Protein AF-A0AAD7AIX3-F1 (afdb_monomer)

Mean predicted aligned error: 16.92 Å

Sequence (295 aa):
MSLPPTHLAGVAYRDSVQITRDGLPWLSDLYYALSHLPVPVLLSMDSLTPDGIADLKRRLNASCSTWIGELKPVAMKLRLYLRVPVPAHRKALTRILLSSHSLAIELFRYQEQLTPPIPRHARLCCLCLLDVESEGHALLACSVPTLVEMRKCFLMDIYSTLPTIPRRWPSMDDFIRYLIQTRNLNIIQRLAKIYIQRIALIPVNHPSYSILDTRPPWGFECISIPPYGPRLFLNGTAPVYILLLLHYFIWSLDHTVATELRQLIAGGLDSTVTVEGKGVVCPVSEDEIGANLSE

Solvent-accessible surface area (backbone atoms only — not comparable to full-atom values): 18468 Å² total; per-residue (Å²): 112,97,60,58,84,85,37,66,70,52,43,55,48,53,51,50,53,50,42,35,77,74,74,40,62,69,63,49,47,49,42,50,51,31,50,67,38,94,47,61,35,85,74,57,85,88,40,69,32,78,66,38,46,53,50,48,51,52,49,48,50,52,26,49,51,54,47,58,69,67,45,71,83,69,73,80,69,80,56,64,58,77,68,41,85,51,66,68,36,31,53,48,46,48,21,60,77,65,64,66,43,90,41,35,51,48,58,35,55,51,66,51,101,89,41,79,48,53,56,71,86,71,21,39,22,93,84,68,65,79,48,47,16,39,72,21,30,69,64,73,58,49,78,46,68,73,51,44,55,55,36,50,57,52,49,53,54,45,48,72,75,42,72,85,58,75,92,74,66,99,39,53,52,57,48,51,56,48,47,62,68,46,94,45,62,69,58,38,45,50,54,19,48,55,50,54,54,53,58,70,68,55,60,82,77,36,81,93,48,48,87,71,60,85,56,66,99,77,69,91,77,90,82,91,80,88,90,83,87,90,84,88,89,87,79,97,54,65,73,63,54,49,51,52,51,50,50,50,52,57,68,70,42,59,79,64,58,62,49,52,55,50,50,54,61,58,64,72,68,78,73,88,83,90,76,87,79,82,90,82,83,85,85,90,78,90,80,88,85,80,90,89,89,89,132

pLDDT: mean 70.81, std 23.91, range [24.56, 96.25]

Radius of gyration: 25.21 Å; Cα contacts (8 Å, |Δi|>4): 209; chains: 1; bounding box: 76×41×55 Å

Structure (mmCIF, N/CA/C/O backbone):
data_AF-A0AAD7AIX3-F1
#
_entry.id   AF-A0AAD7AIX3-F1
#
loop_
_atom_site.group_PDB
_atom_site.id
_atom_site.type_symbol
_atom_site.label_atom_id
_atom_site.label_alt_id
_atom_site.label_comp_id
_atom_site.label_asym_id
_atom_site.label_entity_id
_atom_site.label_seq_id
_atom_site.pdbx_PDB_ins_code
_atom_site.Cartn_x
_atom_site.Cartn_y
_atom_site.Cartn_z
_atom_site.occupancy
_atom_site.B_iso_or_equiv
_atom_site.auth_seq_id
_atom_site.auth_comp_id
_atom_site.auth_asym_id
_atom_site.auth_atom_id
_atom_site.pdbx_PDB_model_num
ATOM 1 N N . MET A 1 1 ? 21.321 0.763 -32.386 1.00 53.75 1 MET A N 1
ATOM 2 C CA . MET A 1 1 ? 20.670 2.086 -32.250 1.00 53.75 1 MET A CA 1
ATOM 3 C C . MET A 1 1 ? 21.523 3.128 -32.958 1.00 53.75 1 MET A C 1
ATOM 5 O O . MET A 1 1 ? 22.699 3.222 -32.640 1.00 53.75 1 MET A O 1
ATOM 9 N N . SER A 1 2 ? 20.972 3.884 -33.907 1.00 68.94 2 SER A N 1
ATOM 10 C CA . SER A 1 2 ? 21.674 4.950 -34.644 1.00 68.94 2 SER A CA 1
ATOM 11 C C . SER A 1 2 ? 21.616 6.295 -33.904 1.00 68.94 2 SER A C 1
ATOM 13 O O . SER A 1 2 ? 21.279 7.319 -34.491 1.00 68.94 2 SER A O 1
ATOM 15 N N . LEU A 1 3 ? 21.861 6.292 -32.591 1.00 76.69 3 LEU A N 1
ATOM 16 C CA . LEU A 1 3 ? 21.936 7.535 -31.821 1.00 76.69 3 LEU A CA 1
ATOM 17 C C . LEU A 1 3 ? 23.364 8.095 -31.888 1.00 76.69 3 LEU A C 1
ATOM 19 O O . LEU A 1 3 ? 24.315 7.306 -31.867 1.00 76.69 3 LEU A O 1
ATOM 23 N N . PRO A 1 4 ? 23.537 9.430 -31.925 1.00 81.56 4 PRO A N 1
ATOM 24 C CA . PRO A 1 4 ? 24.854 10.048 -31.851 1.00 81.56 4 PRO A CA 1
ATOM 25 C C . PRO A 1 4 ? 25.635 9.550 -30.625 1.00 81.56 4 PRO A C 1
ATOM 27 O O . PRO A 1 4 ? 25.040 9.333 -29.564 1.00 81.56 4 PRO A O 1
ATOM 30 N N . PRO A 1 5 ? 26.965 9.392 -30.720 1.00 75.44 5 PRO A N 1
ATOM 31 C CA . PRO A 1 5 ? 27.777 8.853 -29.631 1.00 75.44 5 PRO A CA 1
ATOM 32 C C . PRO A 1 5 ? 27.705 9.689 -28.345 1.00 75.44 5 PRO A C 1
ATOM 34 O O . PRO A 1 5 ? 27.873 9.130 -27.267 1.00 75.44 5 PRO A O 1
ATOM 37 N N . THR A 1 6 ? 27.382 10.979 -28.437 1.00 83.00 6 THR A N 1
ATOM 38 C CA . THR A 1 6 ? 27.218 11.904 -27.304 1.00 83.00 6 THR A CA 1
ATOM 39 C C . THR A 1 6 ? 25.810 11.919 -26.701 1.00 83.00 6 THR A C 1
ATOM 41 O O . THR A 1 6 ? 25.580 12.585 -25.695 1.00 83.00 6 THR A O 1
ATOM 44 N N . HIS 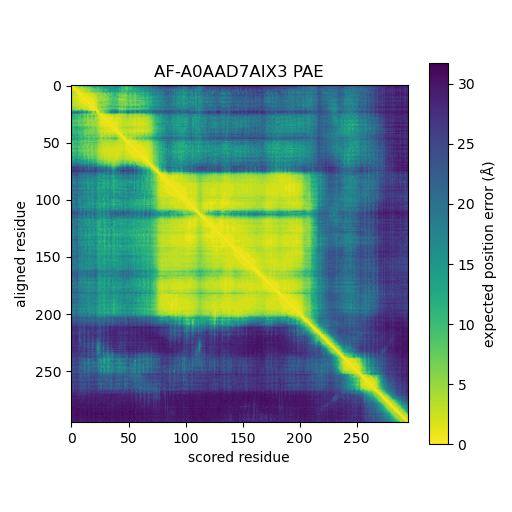A 1 7 ? 24.848 11.205 -27.290 1.00 82.56 7 HIS A N 1
ATOM 45 C CA . HIS A 1 7 ? 23.472 11.200 -26.805 1.00 82.56 7 HIS A CA 1
ATOM 46 C C . HIS A 1 7 ? 23.376 10.437 -25.475 1.00 82.56 7 HIS A C 1
ATOM 48 O O . HIS A 1 7 ? 23.722 9.255 -25.420 1.00 82.56 7 HIS A O 1
ATOM 54 N N . LEU A 1 8 ? 22.851 11.078 -24.421 1.00 73.00 8 LEU A N 1
ATOM 55 C CA . LEU A 1 8 ? 22.808 10.534 -23.051 1.00 73.00 8 LEU A CA 1
ATOM 56 C C . LEU A 1 8 ? 22.213 9.121 -22.980 1.00 73.00 8 LEU A C 1
ATOM 58 O O . LEU A 1 8 ? 22.781 8.250 -22.331 1.00 73.00 8 LEU A O 1
ATOM 62 N N . ALA A 1 9 ? 21.125 8.857 -23.711 1.00 71.94 9 ALA A N 1
ATOM 63 C CA . ALA A 1 9 ? 20.528 7.518 -23.769 1.00 71.94 9 ALA A CA 1
ATOM 64 C C . ALA A 1 9 ? 21.469 6.457 -24.379 1.00 71.94 9 ALA A C 1
ATOM 66 O O . ALA A 1 9 ? 21.498 5.316 -23.925 1.00 71.94 9 ALA A O 1
ATOM 67 N N . GLY A 1 10 ? 22.264 6.827 -25.389 1.00 74.94 10 GLY A N 1
ATOM 68 C CA . GLY A 1 10 ? 23.242 5.932 -26.006 1.00 74.94 10 GLY A CA 1
ATOM 69 C C . GLY A 1 10 ? 24.447 5.665 -25.102 1.00 74.94 10 GLY A C 1
ATOM 70 O O . GLY A 1 10 ? 24.956 4.546 -25.087 1.00 74.94 10 GLY A O 1
ATOM 71 N N . VAL A 1 11 ? 24.875 6.666 -24.325 1.00 78.12 11 VAL A N 1
ATOM 72 C CA . VAL A 1 11 ? 25.917 6.520 -23.294 1.00 78.12 11 VAL A CA 1
ATOM 73 C C . VAL A 1 11 ? 25.422 5.614 -22.166 1.00 78.12 11 VAL A C 1
ATOM 75 O O . VAL A 1 11 ? 26.031 4.579 -21.926 1.00 78.12 11 VAL A O 1
ATOM 78 N N . ALA A 1 12 ? 24.260 5.916 -21.575 1.00 77.06 12 ALA A N 1
ATOM 79 C CA . ALA A 1 12 ? 23.665 5.125 -20.496 1.00 77.06 12 ALA A CA 1
ATOM 80 C C . ALA A 1 12 ? 23.425 3.655 -20.889 1.00 77.06 12 ALA A C 1
ATOM 82 O O . ALA A 1 12 ? 23.601 2.746 -20.075 1.00 77.06 12 ALA A O 1
ATOM 83 N N . TYR A 1 13 ? 23.050 3.407 -22.148 1.00 77.12 13 TYR A N 1
ATOM 84 C CA . TYR A 1 13 ? 22.923 2.056 -22.687 1.00 77.12 13 TYR A CA 1
ATOM 85 C C . TYR A 1 13 ? 24.270 1.323 -22.739 1.00 77.12 13 TYR A C 1
ATOM 87 O O . TYR A 1 13 ? 24.372 0.207 -22.237 1.00 77.12 13 TYR A O 1
ATOM 95 N N . ARG A 1 14 ? 25.309 1.936 -23.322 1.00 78.19 14 ARG A N 1
ATOM 96 C CA . ARG A 1 14 ? 26.643 1.318 -23.408 1.00 78.19 14 ARG A CA 1
ATOM 97 C C . ARG A 1 14 ? 27.240 1.068 -22.027 1.00 78.19 14 ARG A C 1
ATOM 99 O O . ARG A 1 14 ? 27.777 -0.014 -21.811 1.00 78.19 14 ARG A O 1
ATOM 106 N N . ASP A 1 15 ? 27.063 2.006 -21.101 1.00 81.06 15 ASP A N 1
ATOM 107 C CA . ASP A 1 15 ? 27.463 1.840 -19.705 1.00 81.06 15 ASP A CA 1
ATOM 108 C C . ASP A 1 15 ? 26.718 0.665 -19.069 1.00 81.06 15 ASP A C 1
ATOM 110 O O . ASP A 1 15 ? 27.343 -0.192 -18.458 1.00 81.06 15 ASP A O 1
ATOM 114 N N . SER A 1 16 ? 25.405 0.540 -19.289 1.00 71.44 16 SER A N 1
ATOM 115 C CA . SER A 1 16 ? 24.631 -0.609 -18.799 1.00 71.44 16 SER A CA 1
ATOM 116 C C . SER A 1 16 ? 25.130 -1.938 -19.376 1.00 71.44 16 SER A C 1
ATOM 118 O O . SER A 1 16 ? 25.257 -2.911 -18.636 1.00 71.44 16 SER A O 1
ATOM 120 N N . VAL A 1 17 ? 25.454 -1.995 -20.673 1.00 74.31 17 VAL A N 1
ATOM 121 C CA . VAL A 1 17 ? 26.022 -3.194 -21.316 1.00 74.31 17 VAL A CA 1
ATOM 122 C C . VAL A 1 17 ? 27.382 -3.549 -20.719 1.00 74.31 17 VAL A C 1
ATOM 124 O O . VAL A 1 17 ? 27.632 -4.720 -20.432 1.00 74.31 17 VAL A O 1
ATOM 127 N N . GLN A 1 18 ? 28.246 -2.556 -20.514 1.00 77.81 18 GLN A N 1
ATOM 128 C CA . GLN A 1 18 ? 29.567 -2.749 -19.923 1.00 77.81 18 GLN A CA 1
ATOM 129 C C . GLN A 1 18 ? 29.454 -3.235 -18.471 1.00 77.81 18 GLN A C 1
ATOM 131 O O . GLN A 1 18 ? 29.999 -4.281 -18.139 1.00 77.81 18 GLN A O 1
ATOM 136 N N . ILE A 1 19 ? 28.624 -2.577 -17.656 1.00 76.19 19 ILE A N 1
ATOM 137 C CA . ILE A 1 19 ? 28.314 -2.971 -16.272 1.00 76.19 19 ILE A CA 1
ATOM 138 C C . ILE A 1 19 ? 27.759 -4.405 -16.203 1.00 76.19 19 ILE A C 1
ATOM 140 O O . ILE A 1 19 ? 28.071 -5.146 -15.274 1.00 76.19 19 ILE A O 1
ATOM 144 N N . THR A 1 20 ? 26.976 -4.828 -17.201 1.00 68.00 20 THR A N 1
ATOM 145 C CA . THR A 1 20 ? 26.455 -6.205 -17.289 1.00 68.00 20 THR A CA 1
ATOM 146 C C . THR A 1 20 ? 27.562 -7.219 -17.543 1.00 68.00 20 THR A C 1
ATOM 148 O O . THR A 1 20 ? 27.583 -8.273 -16.909 1.00 68.00 20 THR A O 1
ATOM 151 N N . ARG A 1 21 ? 28.502 -6.907 -18.445 1.00 74.00 21 ARG A N 1
ATOM 152 C CA . ARG A 1 21 ? 29.686 -7.748 -18.700 1.00 74.00 21 ARG A CA 1
ATOM 153 C C . ARG A 1 21 ? 30.579 -7.850 -17.465 1.00 74.00 21 ARG A C 1
ATOM 155 O O . ARG A 1 21 ? 31.157 -8.906 -17.229 1.00 74.00 21 ARG A O 1
ATOM 162 N N . ASP A 1 22 ? 30.602 -6.793 -16.660 1.00 76.75 22 ASP A N 1
ATOM 163 C CA . ASP A 1 22 ? 31.346 -6.709 -15.403 1.00 76.75 22 ASP A CA 1
ATOM 164 C C . ASP A 1 22 ? 30.573 -7.310 -14.198 1.00 76.75 22 ASP A C 1
ATOM 166 O O . ASP A 1 22 ? 31.082 -7.320 -13.076 1.00 76.75 22 ASP A O 1
ATOM 170 N N . GLY A 1 23 ? 29.369 -7.868 -14.416 1.00 63.84 23 GLY A N 1
ATOM 171 C CA . GLY A 1 23 ? 28.631 -8.682 -13.437 1.00 63.84 23 GLY A CA 1
ATOM 172 C C . GLY A 1 23 ? 27.564 -7.966 -12.591 1.00 63.84 23 GLY A C 1
ATOM 173 O O . GLY A 1 23 ? 27.308 -8.395 -11.464 1.00 63.84 23 GLY A O 1
ATOM 174 N N . LEU A 1 24 ? 26.940 -6.888 -13.086 1.00 64.06 24 LEU A N 1
ATOM 175 C CA . LEU A 1 24 ? 25.965 -6.052 -12.353 1.00 64.06 24 LEU A CA 1
ATOM 176 C C . LEU A 1 24 ? 24.736 -5.630 -13.213 1.00 64.06 24 LEU A C 1
ATOM 178 O O . LEU A 1 24 ? 24.786 -5.685 -14.437 1.00 64.06 24 LEU A O 1
ATOM 182 N N . PRO A 1 25 ? 23.632 -5.111 -12.626 1.00 67.62 25 PRO A N 1
ATOM 183 C CA . PRO A 1 25 ? 22.591 -5.891 -11.960 1.00 67.62 25 PRO A CA 1
ATOM 184 C C . PRO A 1 25 ? 21.281 -5.964 -12.780 1.00 67.62 25 PRO A C 1
ATOM 186 O O . PRO A 1 25 ? 20.732 -7.044 -12.942 1.00 67.62 25 PRO A O 1
ATOM 189 N N . TRP A 1 26 ? 20.782 -4.868 -13.374 1.00 72.19 26 TRP A N 1
ATOM 190 C CA . TRP A 1 26 ? 19.409 -4.847 -13.915 1.00 72.19 26 TRP A CA 1
ATOM 191 C C . TRP A 1 26 ? 19.232 -5.661 -15.203 1.00 72.19 26 TRP A C 1
ATOM 193 O O . TRP A 1 26 ? 18.192 -6.278 -15.421 1.00 72.19 26 TRP A O 1
ATOM 203 N N . LEU A 1 27 ? 20.240 -5.666 -16.074 1.00 73.56 27 LEU A N 1
ATOM 204 C CA . LEU A 1 27 ? 20.174 -6.379 -17.346 1.00 73.56 27 LEU A CA 1
ATOM 205 C C . LEU A 1 27 ? 20.520 -7.860 -17.165 1.00 73.56 27 LEU A C 1
ATOM 207 O O . LEU A 1 27 ? 19.943 -8.705 -17.846 1.00 73.56 27 LEU A O 1
ATOM 211 N N . SER A 1 28 ? 21.364 -8.185 -16.178 1.00 74.12 28 SER A N 1
ATOM 212 C CA . SER A 1 28 ? 21.508 -9.552 -15.676 1.00 74.12 28 SER A CA 1
ATOM 213 C C . SER A 1 28 ? 20.228 -10.052 -15.005 1.00 74.12 28 SER A C 1
ATOM 215 O O . SER A 1 28 ? 19.849 -11.194 -15.244 1.00 74.12 28 SER A O 1
ATOM 217 N N . ASP A 1 29 ? 19.516 -9.209 -14.249 1.00 75.31 29 ASP A N 1
ATOM 218 C CA . ASP A 1 29 ? 18.222 -9.553 -13.649 1.00 75.31 29 ASP A CA 1
ATOM 219 C C . ASP A 1 29 ? 17.168 -9.786 -14.734 1.00 75.31 29 ASP A C 1
ATOM 221 O O . ASP A 1 29 ? 16.400 -10.742 -14.656 1.00 75.31 29 ASP A O 1
ATOM 225 N N . LEU A 1 30 ? 17.158 -8.958 -15.784 1.00 80.31 30 LEU A N 1
ATOM 226 C CA . LEU A 1 30 ? 16.275 -9.137 -16.934 1.00 80.31 30 LEU A CA 1
ATOM 227 C C . LEU A 1 30 ? 16.603 -10.430 -17.689 1.00 80.31 30 LEU A C 1
ATOM 229 O O . LEU A 1 30 ? 15.701 -11.207 -17.990 1.00 80.31 30 LEU A O 1
ATOM 233 N N . TYR A 1 31 ? 17.881 -10.696 -17.962 1.00 83.94 31 TYR A N 1
ATOM 234 C CA . TYR A 1 31 ? 18.329 -11.943 -18.583 1.00 83.94 31 TYR A CA 1
ATOM 235 C C . TYR A 1 31 ? 17.949 -13.165 -17.734 1.00 83.94 31 TYR A C 1
ATOM 237 O O . TYR A 1 31 ? 17.427 -14.158 -18.248 1.00 83.94 31 TYR A O 1
ATOM 245 N N . TYR A 1 32 ? 18.161 -13.088 -16.420 1.00 83.19 32 TYR A N 1
ATOM 246 C CA . TYR A 1 32 ? 17.785 -14.131 -15.474 1.00 83.19 32 TYR A CA 1
ATOM 247 C C . TYR A 1 32 ? 16.269 -14.351 -15.484 1.00 83.19 32 TYR A C 1
ATOM 249 O O . TYR A 1 32 ? 15.814 -15.475 -15.672 1.00 83.19 32 TYR A O 1
ATOM 257 N N . ALA A 1 33 ? 15.475 -13.286 -15.371 1.00 84.56 33 ALA A N 1
ATOM 258 C CA . ALA A 1 33 ? 14.019 -13.366 -15.388 1.00 84.56 33 ALA A CA 1
ATOM 259 C C . ALA A 1 33 ? 13.493 -14.000 -16.683 1.00 84.56 33 ALA A C 1
ATOM 261 O O . ALA A 1 33 ? 12.646 -14.887 -16.627 1.00 84.56 33 ALA A O 1
ATOM 262 N N . LEU A 1 34 ? 14.020 -13.579 -17.838 1.00 88.44 34 LEU A N 1
ATOM 263 C CA . LEU A 1 34 ? 13.607 -14.081 -19.149 1.00 88.44 34 LEU A CA 1
ATOM 264 C C . LEU A 1 34 ? 14.030 -15.540 -19.388 1.00 88.44 34 LEU A C 1
ATOM 266 O O . LEU A 1 34 ? 13.268 -16.306 -19.978 1.00 88.44 34 LEU A O 1
ATOM 270 N N . SER A 1 35 ? 15.207 -15.950 -18.907 1.00 88.94 35 SER A N 1
ATOM 271 C CA . SER A 1 35 ? 15.680 -17.341 -19.019 1.00 88.94 35 SER A CA 1
ATOM 272 C C . SER A 1 35 ? 14.931 -18.317 -18.107 1.00 88.94 35 SER A C 1
ATOM 274 O O . SER A 1 35 ? 14.903 -19.508 -18.400 1.00 88.94 35 SER A O 1
ATOM 276 N N . HIS A 1 36 ? 14.292 -17.821 -17.045 1.00 84.75 36 HIS A N 1
ATOM 277 C CA . HIS A 1 36 ? 13.507 -18.623 -16.099 1.00 84.75 36 HIS A CA 1
ATOM 278 C C . HIS A 1 36 ? 11.999 -18.607 -16.378 1.00 84.75 36 HIS A C 1
ATOM 280 O O . HIS A 1 36 ? 11.214 -19.116 -15.573 1.00 84.75 36 HIS A O 1
ATOM 286 N N . LEU A 1 37 ? 11.568 -18.031 -17.502 1.00 84.81 37 LEU A N 1
ATOM 287 C CA . LEU A 1 37 ? 10.195 -18.200 -17.963 1.00 84.81 37 LEU A CA 1
ATOM 288 C C . LEU A 1 37 ? 9.932 -19.672 -18.336 1.00 84.81 37 LEU A C 1
ATOM 290 O O . LEU A 1 37 ? 10.860 -20.372 -18.740 1.00 84.81 37 LEU A O 1
ATOM 294 N N . PRO A 1 38 ? 8.672 -20.144 -18.265 1.00 81.19 38 PRO A N 1
ATOM 295 C CA . PRO A 1 38 ? 8.311 -21.516 -18.643 1.00 81.19 38 PRO A CA 1
ATOM 296 C C . PRO A 1 38 ? 8.756 -21.893 -20.056 1.00 81.19 38 PRO A C 1
ATOM 298 O O . PRO A 1 38 ? 9.153 -23.027 -20.302 1.00 81.19 38 PRO A O 1
ATOM 301 N N . VAL A 1 39 ? 8.735 -20.917 -20.969 1.00 88.00 39 VAL A N 1
ATOM 302 C CA . VAL A 1 39 ? 9.422 -20.997 -22.257 1.00 88.00 39 VAL A CA 1
ATOM 303 C C . VAL A 1 39 ? 10.559 -19.969 -22.223 1.00 88.00 39 VAL A C 1
ATOM 305 O O . VAL A 1 39 ? 10.293 -18.775 -22.355 1.00 88.00 39 VAL A O 1
ATOM 308 N N . PRO A 1 40 ? 11.821 -20.390 -22.023 1.00 89.00 40 PRO A N 1
ATOM 309 C CA . PRO A 1 40 ? 12.938 -19.466 -21.862 1.00 89.00 40 PRO A CA 1
ATOM 310 C C . PRO A 1 40 ? 13.087 -18.496 -23.038 1.00 89.00 40 PRO A C 1
ATOM 312 O O . PRO A 1 40 ? 13.168 -18.896 -24.202 1.00 89.00 40 PRO A O 1
ATOM 315 N N . VAL A 1 41 ? 13.178 -17.203 -22.732 1.00 91.94 41 VAL A N 1
ATOM 316 C CA . VAL A 1 41 ? 13.399 -16.142 -23.718 1.00 91.94 41 VAL A CA 1
ATOM 317 C C . VAL A 1 41 ? 14.845 -15.671 -23.612 1.00 91.94 41 VAL A C 1
ATOM 319 O O . VAL A 1 41 ? 15.228 -14.975 -22.680 1.00 91.94 41 VAL A O 1
ATOM 322 N N . LEU A 1 42 ? 15.678 -16.045 -24.583 1.00 88.44 42 LEU A N 1
ATOM 323 C CA . LEU A 1 42 ? 17.080 -15.628 -24.590 1.00 88.44 42 LEU A CA 1
ATOM 324 C C . LEU A 1 42 ? 17.210 -14.170 -25.037 1.00 88.44 42 LEU A C 1
ATOM 326 O O . LEU A 1 42 ? 16.876 -13.822 -26.177 1.00 88.44 42 LEU A O 1
ATOM 330 N N . LEU A 1 43 ? 17.714 -13.328 -24.141 1.00 85.25 43 LEU A N 1
ATOM 331 C CA . LEU A 1 43 ? 18.072 -11.951 -24.444 1.00 85.25 43 LEU A CA 1
ATOM 332 C C . LEU A 1 43 ? 19.501 -11.919 -24.990 1.00 85.25 43 LEU A C 1
ATOM 334 O O . LEU A 1 43 ? 20.445 -12.200 -24.255 1.00 85.25 43 LEU A O 1
ATOM 338 N N . SER A 1 44 ? 19.660 -11.573 -26.269 1.00 83.12 44 SER A N 1
ATOM 339 C CA . SER A 1 44 ? 20.979 -11.253 -26.814 1.00 83.12 44 SER A CA 1
ATOM 340 C C . SER A 1 44 ? 21.242 -9.758 -26.665 1.00 83.12 44 SER A C 1
ATOM 342 O O . SER A 1 44 ? 20.433 -8.911 -27.050 1.00 83.12 44 SER A O 1
ATOM 344 N N . MET A 1 45 ? 22.400 -9.445 -26.099 1.00 74.25 45 MET A N 1
ATOM 345 C CA . MET A 1 45 ? 22.871 -8.078 -25.884 1.00 74.25 45 MET A CA 1
ATOM 346 C C . MET A 1 45 ? 23.114 -7.347 -27.209 1.00 74.25 45 MET A C 1
ATOM 348 O O . MET A 1 45 ? 22.925 -6.135 -27.304 1.00 74.25 45 MET A O 1
ATOM 352 N N . ASP A 1 46 ? 23.460 -8.101 -28.251 1.00 74.75 46 ASP A N 1
ATOM 353 C CA . ASP A 1 46 ? 23.717 -7.571 -29.589 1.00 74.75 46 ASP A CA 1
ATOM 354 C C . ASP A 1 46 ? 22.413 -7.340 -30.376 1.00 74.75 46 ASP A C 1
ATOM 356 O O . ASP A 1 46 ? 22.400 -6.608 -31.365 1.00 74.75 46 ASP A O 1
ATOM 360 N N . SER A 1 47 ? 21.286 -7.903 -29.913 1.00 68.62 47 SER A N 1
ATOM 361 C CA . SER A 1 47 ? 19.970 -7.788 -30.555 1.00 68.62 47 SER A CA 1
ATOM 362 C C . SER A 1 47 ? 19.086 -6.675 -29.984 1.00 68.62 47 SER A C 1
ATOM 364 O O . SER A 1 47 ? 17.889 -6.650 -30.242 1.00 68.62 47 SER A O 1
ATOM 366 N N . LEU A 1 48 ? 19.620 -5.723 -29.217 1.00 73.31 48 LEU A N 1
ATOM 367 C CA . LEU A 1 48 ? 18.852 -4.570 -28.710 1.00 73.31 48 LEU A CA 1
ATOM 368 C C . LEU A 1 48 ? 18.717 -3.454 -29.770 1.00 73.31 48 LEU A C 1
ATOM 370 O O . LEU A 1 48 ? 18.865 -2.257 -29.510 1.00 73.31 48 LEU A O 1
ATOM 374 N N . THR A 1 49 ? 18.447 -3.858 -31.010 1.00 81.94 49 THR A N 1
ATOM 375 C CA . THR A 1 49 ? 17.980 -2.997 -32.101 1.00 81.94 49 THR A CA 1
ATOM 376 C C . THR A 1 49 ? 16.451 -2.891 -32.050 1.00 81.94 49 THR A C 1
ATOM 378 O O . THR A 1 49 ? 15.816 -3.718 -31.398 1.00 81.94 49 THR A O 1
ATOM 381 N N . PRO A 1 50 ? 15.816 -1.909 -32.718 1.00 78.12 50 PRO A N 1
ATOM 382 C CA . PRO A 1 50 ? 14.353 -1.841 -32.786 1.00 78.12 50 PRO A CA 1
ATOM 383 C C . PRO A 1 50 ? 13.710 -3.167 -33.227 1.00 78.12 50 PRO A C 1
ATOM 385 O O . PRO A 1 50 ? 12.766 -3.632 -32.588 1.00 78.12 50 PRO A O 1
ATOM 388 N N . ASP A 1 51 ? 14.290 -3.823 -34.235 1.00 81.06 51 ASP A N 1
ATOM 389 C CA . ASP A 1 51 ? 13.808 -5.111 -34.744 1.00 81.06 51 ASP A CA 1
ATOM 390 C C . ASP A 1 51 ? 14.014 -6.249 -33.744 1.00 81.06 51 ASP A C 1
ATOM 392 O O . ASP A 1 51 ? 13.117 -7.064 -33.528 1.00 81.06 51 ASP A O 1
ATOM 396 N N . GLY A 1 52 ? 15.171 -6.297 -33.079 1.00 83.81 52 GLY A N 1
ATOM 397 C CA . GLY A 1 52 ? 15.427 -7.321 -32.073 1.00 83.81 52 GLY A CA 1
ATOM 398 C C . GLY A 1 52 ? 14.624 -7.110 -30.784 1.00 83.81 52 GLY A C 1
ATOM 399 O O . GLY A 1 52 ? 14.230 -8.087 -30.152 1.00 83.81 52 GLY A O 1
ATOM 400 N N . ILE A 1 53 ? 14.257 -5.869 -30.439 1.00 81.69 53 ILE A N 1
ATOM 401 C CA . ILE A 1 53 ? 13.278 -5.573 -29.380 1.00 81.69 53 ILE A CA 1
ATOM 402 C C . ILE A 1 53 ? 11.882 -6.051 -29.797 1.00 81.69 53 ILE A C 1
ATOM 404 O O . ILE A 1 53 ? 11.165 -6.623 -28.974 1.00 81.69 53 ILE A O 1
ATOM 408 N N . ALA A 1 54 ? 11.479 -5.846 -31.054 1.00 83.50 54 ALA A N 1
ATOM 409 C CA . ALA A 1 54 ? 10.203 -6.349 -31.562 1.00 83.50 54 ALA A CA 1
ATOM 410 C C . ALA A 1 54 ? 10.151 -7.888 -31.545 1.00 83.50 54 ALA A C 1
ATOM 412 O O . ALA A 1 54 ? 9.150 -8.470 -31.123 1.00 83.50 54 ALA A O 1
ATOM 413 N N . ASP A 1 55 ? 11.241 -8.555 -31.931 1.00 86.81 55 ASP A N 1
ATOM 414 C CA . ASP A 1 55 ? 11.370 -10.011 -31.839 1.00 86.81 55 ASP A CA 1
ATOM 415 C C . ASP A 1 55 ? 11.359 -10.510 -30.385 1.00 86.81 55 ASP A C 1
ATOM 417 O O . ASP A 1 55 ? 10.627 -11.446 -30.055 1.00 86.81 55 ASP A O 1
ATOM 421 N N . LEU A 1 56 ? 12.089 -9.841 -29.487 1.00 87.62 56 LEU A N 1
ATOM 422 C CA . LEU A 1 56 ? 12.086 -10.141 -28.056 1.00 87.62 56 LEU A CA 1
ATOM 423 C C . LEU A 1 56 ? 10.675 -10.040 -27.469 1.00 87.62 56 LEU A C 1
ATOM 425 O O . LEU A 1 56 ? 10.242 -10.953 -26.767 1.00 87.62 56 LEU A O 1
ATOM 429 N N . LYS A 1 57 ? 9.935 -8.969 -27.788 1.00 85.75 57 LYS A N 1
ATOM 430 C CA . LYS A 1 57 ? 8.530 -8.803 -27.382 1.00 85.75 57 LYS A CA 1
ATOM 431 C C . LYS A 1 57 ? 7.665 -9.953 -27.890 1.00 85.75 57 LYS A C 1
ATOM 433 O O . LYS A 1 57 ? 6.855 -10.480 -27.133 1.00 85.75 57 LYS A O 1
ATOM 438 N N . ARG A 1 58 ? 7.851 -10.373 -29.145 1.00 91.06 58 ARG A N 1
ATOM 439 C CA . ARG A 1 58 ? 7.120 -11.502 -29.739 1.00 91.06 58 ARG A CA 1
ATOM 440 C C . ARG A 1 58 ? 7.377 -12.802 -28.972 1.00 91.06 58 ARG A C 1
ATOM 442 O O . ARG A 1 58 ? 6.422 -13.488 -28.614 1.00 91.06 58 ARG A O 1
ATOM 449 N N . ARG A 1 59 ? 8.645 -13.119 -28.682 1.00 89.88 59 ARG A N 1
ATOM 450 C CA . ARG A 1 59 ? 9.044 -14.322 -27.926 1.00 89.88 59 ARG A CA 1
ATOM 451 C C . ARG A 1 59 ? 8.552 -14.289 -26.480 1.00 89.88 59 ARG A C 1
ATOM 453 O O . ARG A 1 59 ? 8.047 -15.295 -25.990 1.00 89.88 59 ARG A O 1
ATOM 460 N N . LEU A 1 60 ? 8.631 -13.128 -25.831 1.00 88.19 60 LEU A N 1
ATOM 461 C CA . LEU A 1 60 ? 8.082 -12.907 -24.494 1.00 88.19 60 LEU A CA 1
ATOM 462 C C . LEU A 1 60 ? 6.571 -13.137 -24.458 1.00 88.19 60 LEU A C 1
ATOM 464 O O . LEU A 1 60 ? 6.097 -13.903 -23.624 1.00 88.19 60 LEU A O 1
ATOM 468 N N . ASN A 1 61 ? 5.826 -12.548 -25.395 1.00 85.12 61 ASN A N 1
ATOM 469 C CA . ASN A 1 61 ? 4.382 -12.745 -25.493 1.00 85.12 61 ASN A CA 1
ATOM 470 C C . ASN A 1 61 ? 4.030 -14.223 -25.695 1.00 85.12 61 ASN A C 1
ATOM 472 O O . ASN A 1 61 ? 3.160 -14.728 -24.995 1.00 85.12 61 ASN A O 1
ATOM 476 N N . ALA A 1 62 ? 4.739 -14.930 -26.581 1.00 87.56 62 ALA A N 1
ATOM 477 C CA . ALA A 1 62 ? 4.529 -16.361 -26.791 1.00 87.56 62 ALA A CA 1
ATOM 478 C C . ALA A 1 62 ? 4.769 -17.172 -25.507 1.00 87.56 62 ALA A C 1
ATOM 480 O O . ALA A 1 62 ? 3.925 -17.982 -25.130 1.00 87.56 62 ALA A O 1
ATOM 481 N N . SER A 1 63 ? 5.866 -16.905 -24.786 1.00 87.69 63 SER A N 1
ATOM 482 C CA . SER A 1 63 ? 6.129 -17.565 -23.504 1.00 87.69 63 SER A CA 1
ATOM 483 C C . SER A 1 63 ? 5.046 -17.278 -22.464 1.00 87.69 63 SER A C 1
ATOM 485 O O . SER A 1 63 ? 4.649 -18.193 -21.740 1.00 87.69 63 SER A O 1
ATOM 487 N N . CYS A 1 64 ? 4.585 -16.030 -22.357 1.00 81.62 64 CYS A N 1
ATOM 488 C CA . CYS A 1 64 ? 3.530 -15.658 -21.420 1.00 81.62 64 CYS A CA 1
ATOM 489 C C . CYS A 1 64 ? 2.197 -16.318 -21.785 1.00 81.62 64 CYS A C 1
ATOM 491 O O . CYS A 1 64 ? 1.503 -16.788 -20.890 1.00 81.62 64 CYS A O 1
ATOM 493 N N . SER A 1 65 ? 1.846 -16.392 -23.072 1.00 82.12 65 SER A N 1
ATOM 494 C CA . SER A 1 65 ? 0.631 -17.065 -23.540 1.00 82.12 65 SER A CA 1
ATOM 495 C C . SER A 1 65 ? 0.633 -18.555 -23.209 1.00 82.12 65 SER A C 1
ATOM 497 O O . SER A 1 65 ? -0.375 -19.050 -22.711 1.00 82.12 65 SER A O 1
ATOM 499 N N . THR A 1 66 ? 1.757 -19.254 -23.406 1.00 83.31 66 THR A N 1
ATOM 500 C CA . THR A 1 66 ? 1.897 -20.664 -23.000 1.00 83.31 66 THR A CA 1
ATOM 501 C C . THR A 1 66 ? 1.693 -20.819 -21.499 1.00 83.31 66 THR A C 1
ATOM 503 O O . THR A 1 66 ? 0.888 -21.637 -21.064 1.00 83.31 66 THR A O 1
ATOM 506 N N . TRP A 1 67 ? 2.346 -19.971 -20.702 1.00 79.12 67 TRP A N 1
ATOM 507 C CA . TRP A 1 67 ? 2.208 -20.016 -19.250 1.00 79.12 67 TRP A CA 1
ATOM 508 C C . TRP A 1 67 ? 0.775 -19.750 -18.784 1.00 79.12 67 TRP A C 1
ATOM 510 O O . TRP A 1 67 ? 0.247 -20.483 -17.955 1.00 79.12 67 TRP A O 1
ATOM 520 N N . ILE A 1 68 ? 0.118 -18.728 -19.338 1.00 74.88 68 ILE A N 1
ATOM 521 C CA . ILE A 1 68 ? -1.275 -18.394 -19.016 1.00 74.88 68 ILE A CA 1
ATOM 522 C C . ILE A 1 68 ? -2.222 -19.530 -19.422 1.00 74.88 68 ILE A C 1
ATOM 524 O O . ILE A 1 68 ? -3.182 -19.785 -18.702 1.00 74.88 68 ILE A O 1
ATOM 528 N N . GLY A 1 69 ? -1.952 -20.224 -20.532 1.00 72.81 69 GLY A N 1
ATOM 529 C CA . GLY A 1 69 ? -2.723 -21.395 -20.957 1.00 72.81 69 GLY A CA 1
ATOM 530 C C . GLY A 1 69 ? -2.567 -22.603 -20.027 1.00 72.81 69 GLY A C 1
ATOM 531 O O . GLY A 1 69 ? -3.523 -23.350 -19.829 1.00 72.81 69 GLY A O 1
ATOM 532 N N . GLU A 1 70 ? -1.389 -22.783 -19.425 1.00 68.81 70 GLU A N 1
ATOM 533 C CA . GLU A 1 70 ? -1.118 -23.845 -18.444 1.00 68.81 70 GLU A CA 1
ATOM 534 C C . GLU A 1 70 ? -1.646 -23.527 -17.042 1.00 68.81 70 GLU A C 1
ATOM 536 O O . GLU A 1 70 ? -1.949 -24.436 -16.258 1.00 68.81 70 GLU A O 1
ATOM 541 N N . LEU A 1 71 ? -1.788 -22.243 -16.705 1.00 62.19 71 LEU A N 1
ATOM 542 C CA . LEU A 1 71 ? -2.503 -21.843 -15.506 1.00 62.19 71 LEU A CA 1
ATOM 543 C C . LEU A 1 71 ? -3.954 -22.308 -15.657 1.00 62.19 71 LEU A C 1
ATOM 545 O O . LEU A 1 71 ? -4.734 -21.736 -16.418 1.00 62.19 71 LEU A O 1
ATOM 549 N N . LYS A 1 72 ? -4.345 -23.336 -14.884 1.00 61.16 72 LYS A N 1
ATOM 550 C CA . LYS A 1 72 ? -5.766 -23.644 -14.662 1.00 61.16 72 LYS A CA 1
ATOM 551 C C . LYS A 1 72 ? -6.466 -22.314 -14.398 1.00 61.16 72 LYS A C 1
ATOM 553 O O . LYS A 1 72 ? -5.929 -21.557 -13.583 1.00 61.16 72 LYS A O 1
ATOM 558 N N . PRO A 1 73 ? -7.616 -22.016 -15.030 1.00 57.78 73 PRO A N 1
ATOM 559 C CA . PRO A 1 73 ? -8.331 -20.773 -14.804 1.00 57.78 73 PRO A CA 1
ATOM 560 C C . PRO A 1 73 ? -8.850 -20.766 -13.365 1.00 57.78 73 PRO A C 1
ATOM 562 O O . PRO A 1 73 ? -10.012 -21.031 -13.074 1.00 57.78 73 PRO A O 1
ATOM 565 N N . VAL A 1 74 ? -7.967 -20.448 -12.423 1.00 54.97 74 VAL A N 1
ATOM 566 C CA . VAL A 1 74 ? -8.329 -19.835 -11.166 1.00 54.97 74 VAL A CA 1
ATOM 567 C C . VAL A 1 74 ? -8.858 -18.501 -11.627 1.00 54.97 74 VAL A C 1
ATOM 569 O O . VAL A 1 74 ? -8.073 -17.609 -11.941 1.00 54.97 74 VAL A O 1
ATOM 572 N N . ALA A 1 75 ? -10.178 -18.424 -11.807 1.00 51.38 75 ALA A N 1
ATOM 573 C CA . ALA A 1 75 ? -10.850 -17.221 -12.255 1.00 51.38 75 ALA A CA 1
ATOM 574 C C . ALA A 1 75 ? -10.232 -16.046 -11.496 1.00 51.38 75 ALA A C 1
ATOM 576 O O . ALA A 1 75 ? -10.384 -15.947 -10.273 1.00 51.38 75 ALA A O 1
ATOM 577 N N . MET A 1 76 ? -9.463 -15.212 -12.205 1.00 57.47 76 MET A N 1
ATOM 578 C CA . MET A 1 76 ? -8.863 -14.012 -11.644 1.00 57.47 76 MET A CA 1
ATOM 579 C C . MET A 1 76 ? -10.019 -13.064 -11.378 1.00 57.47 76 MET A C 1
ATOM 581 O O . MET A 1 76 ? -10.354 -12.198 -12.182 1.00 57.47 76 MET A O 1
ATOM 585 N N . LYS A 1 77 ? -10.717 -13.296 -10.268 1.00 66.56 77 LYS A N 1
ATOM 586 C CA . LYS A 1 77 ? -11.853 -12.492 -9.873 1.00 66.56 77 LYS A CA 1
ATOM 587 C C . LYS A 1 77 ? -11.303 -11.104 -9.622 1.00 66.56 77 LYS A C 1
ATOM 589 O O . LYS A 1 77 ? -10.525 -10.911 -8.685 1.00 66.56 77 LYS A O 1
ATOM 594 N N . LEU A 1 78 ? -11.698 -10.159 -10.474 1.00 76.19 78 LEU A N 1
ATOM 595 C CA . LEU A 1 78 ? -11.326 -8.761 -10.328 1.00 76.19 78 LEU A CA 1
ATOM 596 C C . LEU A 1 78 ? -11.638 -8.335 -8.890 1.00 76.19 78 LEU A C 1
ATOM 598 O O . LEU A 1 78 ? -12.797 -8.320 -8.463 1.00 76.19 78 LEU A O 1
ATOM 602 N N . ARG A 1 79 ? -10.587 -8.055 -8.117 1.00 84.75 79 ARG A N 1
ATOM 603 C CA . ARG A 1 79 ? -10.733 -7.695 -6.709 1.00 84.75 79 ARG A CA 1
ATOM 604 C C . ARG A 1 79 ? -11.423 -6.337 -6.616 1.00 84.75 79 ARG A C 1
ATOM 606 O O . ARG A 1 79 ? -11.136 -5.434 -7.397 1.00 84.75 79 ARG A O 1
ATOM 613 N N . LEU A 1 80 ? -12.330 -6.175 -5.655 1.00 89.12 80 LEU A N 1
ATOM 614 C CA . LEU A 1 80 ? -13.198 -4.994 -5.587 1.00 89.12 80 LEU A CA 1
ATOM 615 C C . LEU A 1 80 ? -12.433 -3.676 -5.425 1.00 89.12 80 LEU A C 1
ATOM 617 O O . LEU A 1 80 ? -12.868 -2.667 -5.970 1.00 89.12 80 LEU A O 1
ATOM 621 N N . TYR A 1 81 ? -11.262 -3.675 -4.783 1.00 87.88 81 TYR A N 1
ATOM 622 C CA . TYR A 1 81 ? -10.437 -2.466 -4.690 1.00 87.88 81 TYR A CA 1
ATOM 623 C C . TYR A 1 81 ? -9.990 -1.920 -6.056 1.00 87.88 81 TYR A C 1
ATOM 625 O O . TYR A 1 81 ? -9.744 -0.722 -6.174 1.00 87.88 81 TYR A O 1
ATOM 633 N N . LEU A 1 82 ? -9.935 -2.753 -7.104 1.00 89.75 82 LEU A N 1
ATOM 634 C CA . LEU A 1 82 ? -9.639 -2.314 -8.472 1.00 89.75 82 LEU A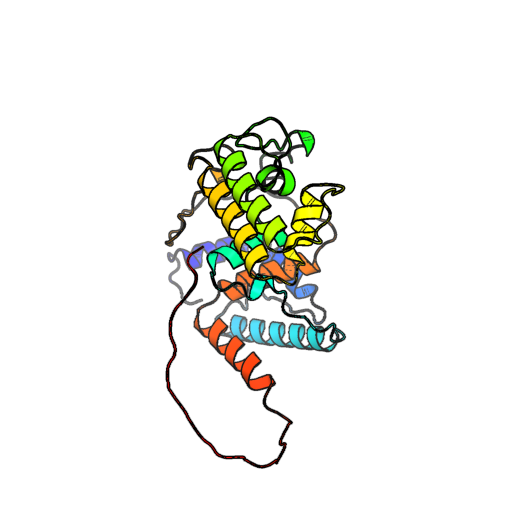 CA 1
ATOM 635 C C . LEU A 1 82 ? -10.823 -1.583 -9.123 1.00 89.75 82 LEU A C 1
ATOM 637 O O . LEU A 1 82 ? -10.628 -0.874 -10.106 1.00 89.75 82 LEU A O 1
ATOM 641 N N . ARG A 1 83 ? -12.035 -1.706 -8.563 1.00 92.19 83 ARG A N 1
ATOM 642 C CA . ARG A 1 83 ? -13.251 -1.014 -9.023 1.00 92.19 83 ARG A CA 1
ATOM 643 C C . ARG A 1 83 ? -13.505 0.320 -8.317 1.00 92.19 83 ARG A C 1
ATOM 645 O O . ARG A 1 83 ? -14.459 1.003 -8.670 1.00 92.19 83 ARG A O 1
ATOM 652 N N . VAL A 1 84 ? -12.688 0.707 -7.331 1.00 93.06 84 VAL A N 1
ATOM 653 C CA . VAL A 1 84 ? -12.823 2.014 -6.660 1.00 93.06 84 VAL A CA 1
ATOM 654 C C . VAL A 1 84 ? -12.677 3.120 -7.709 1.00 93.06 84 VAL A C 1
ATOM 656 O O . VAL A 1 84 ? -11.676 3.108 -8.418 1.00 93.06 84 VAL A O 1
ATOM 659 N N . PRO A 1 85 ? -13.610 4.080 -7.838 1.00 93.62 85 PRO A N 1
ATOM 660 C CA . PRO A 1 85 ? -13.640 5.012 -8.972 1.00 93.62 85 PRO A CA 1
ATOM 661 C C . PRO A 1 85 ? -12.446 5.974 -9.000 1.00 93.62 85 PRO A C 1
ATOM 663 O O . PRO A 1 85 ? -11.901 6.265 -10.064 1.00 93.62 85 PRO A O 1
ATOM 666 N N . VAL A 1 86 ? -11.979 6.406 -7.827 1.00 94.56 86 VAL A N 1
ATOM 667 C CA . VAL A 1 86 ? -10.883 7.373 -7.691 1.00 94.56 86 VAL A CA 1
ATOM 668 C C . VAL A 1 86 ? -9.522 6.687 -7.919 1.00 94.56 86 VAL A C 1
ATOM 670 O O . VAL A 1 86 ? -9.140 5.821 -7.123 1.00 94.56 86 VAL A O 1
ATOM 673 N N . PRO A 1 87 ? -8.734 7.082 -8.942 1.00 94.12 87 PRO A N 1
ATOM 674 C CA . PRO A 1 87 ? -7.444 6.451 -9.243 1.00 94.12 87 PRO A CA 1
ATOM 675 C C . PRO A 1 87 ? -6.435 6.517 -8.091 1.00 94.12 87 PRO A C 1
ATOM 677 O O . PRO A 1 87 ? -5.750 5.532 -7.814 1.00 94.12 87 PRO A O 1
ATOM 680 N N . ALA A 1 88 ? -6.376 7.646 -7.375 1.00 91.75 88 ALA A N 1
ATOM 681 C CA . ALA A 1 88 ? -5.491 7.817 -6.224 1.00 91.75 88 ALA A CA 1
ATOM 682 C C . ALA A 1 88 ? -5.795 6.802 -5.107 1.00 91.75 88 ALA A C 1
ATOM 684 O O . ALA A 1 88 ? -4.876 6.206 -4.548 1.00 91.75 88 ALA A O 1
ATOM 685 N N . HIS A 1 89 ? -7.079 6.529 -4.845 1.00 94.69 89 HIS A N 1
ATOM 686 C CA . HIS A 1 89 ? -7.497 5.517 -3.875 1.00 94.69 89 HIS A CA 1
ATOM 687 C C . HIS A 1 89 ? -7.102 4.105 -4.316 1.00 94.69 89 HIS A C 1
ATOM 689 O O . HIS A 1 89 ? -6.555 3.350 -3.514 1.00 94.69 89 HIS A O 1
ATOM 695 N N . ARG A 1 90 ? -7.295 3.754 -5.597 1.00 94.38 90 ARG A N 1
ATOM 696 C CA . ARG A 1 90 ? -6.833 2.459 -6.135 1.00 94.38 90 ARG A CA 1
ATOM 697 C C . ARG A 1 90 ? -5.329 2.281 -5.955 1.00 94.38 90 ARG A C 1
ATOM 699 O O . ARG A 1 90 ? -4.888 1.220 -5.516 1.00 94.38 90 ARG A O 1
ATOM 706 N N . LYS A 1 91 ? -4.544 3.321 -6.259 1.00 91.88 91 LYS A N 1
ATOM 707 C CA . LYS A 1 91 ? -3.084 3.317 -6.097 1.00 91.88 91 LYS A CA 1
ATOM 708 C C . LYS A 1 91 ? -2.687 3.146 -4.631 1.00 91.88 91 LYS A C 1
ATOM 710 O O . LYS A 1 91 ? -1.825 2.325 -4.341 1.00 91.88 91 LYS A O 1
ATOM 715 N N . ALA A 1 92 ? -3.336 3.865 -3.716 1.00 93.06 92 ALA A N 1
ATOM 716 C CA . ALA A 1 92 ? -3.112 3.731 -2.278 1.00 93.06 92 ALA A CA 1
ATOM 717 C C . ALA A 1 92 ? -3.396 2.306 -1.776 1.00 93.06 92 ALA A C 1
ATOM 719 O O . ALA A 1 92 ? -2.539 1.698 -1.143 1.00 93.06 92 ALA A O 1
ATOM 720 N N . LEU A 1 93 ? -4.550 1.736 -2.128 1.00 93.44 93 LEU A N 1
ATOM 721 C CA . LEU A 1 93 ? -4.931 0.373 -1.735 1.00 93.44 93 LEU A CA 1
ATOM 722 C C . LEU A 1 93 ? -3.996 -0.681 -2.320 1.00 93.44 93 LEU A C 1
ATOM 724 O O . LEU A 1 93 ? -3.630 -1.627 -1.634 1.00 93.44 93 LEU A O 1
ATOM 728 N N . THR A 1 94 ? -3.590 -0.503 -3.577 1.00 92.06 94 THR A N 1
ATOM 729 C CA . THR A 1 94 ? -2.623 -1.392 -4.229 1.00 92.06 94 THR A CA 1
ATOM 730 C C . THR A 1 94 ? -1.277 -1.336 -3.513 1.00 92.06 94 THR A C 1
ATOM 732 O O . THR A 1 94 ? -0.690 -2.380 -3.261 1.00 92.06 94 THR A O 1
ATOM 735 N N . ARG A 1 95 ? -0.820 -0.140 -3.114 1.00 92.06 95 ARG A N 1
ATOM 736 C CA . ARG A 1 95 ? 0.418 0.018 -2.341 1.00 92.06 95 ARG A CA 1
ATOM 737 C C . ARG A 1 95 ? 0.350 -0.673 -0.985 1.00 92.06 95 ARG A C 1
ATOM 739 O O . ARG A 1 95 ? 1.306 -1.347 -0.633 1.00 92.06 95 ARG A O 1
ATOM 746 N N . ILE A 1 96 ? -0.766 -0.541 -0.266 1.00 91.50 96 ILE A N 1
ATOM 747 C CA . ILE A 1 96 ? -1.003 -1.260 0.997 1.00 91.50 96 ILE A CA 1
ATOM 748 C C . ILE A 1 96 ? -0.947 -2.775 0.759 1.00 91.50 96 ILE A C 1
ATOM 750 O O . ILE A 1 96 ? -0.190 -3.482 1.404 1.00 91.50 96 ILE A O 1
ATOM 754 N N . LEU A 1 97 ? -1.710 -3.279 -0.212 1.00 91.06 97 LEU A N 1
ATOM 755 C CA . LEU A 1 97 ? -1.838 -4.716 -0.470 1.00 91.06 97 LEU A CA 1
ATOM 756 C C . LEU A 1 97 ? -0.561 -5.399 -0.953 1.00 91.06 97 LEU A C 1
ATOM 758 O O . LEU A 1 97 ? -0.390 -6.592 -0.718 1.00 91.06 97 LEU A O 1
ATOM 762 N N . LEU A 1 98 ? 0.272 -4.672 -1.691 1.00 90.00 98 LEU A N 1
ATOM 763 C CA . LEU A 1 98 ? 1.524 -5.181 -2.240 1.00 90.00 98 LEU A CA 1
ATOM 764 C C . LEU A 1 98 ? 2.726 -4.835 -1.357 1.00 90.00 98 LEU A C 1
ATOM 766 O O . LEU A 1 98 ? 3.855 -5.018 -1.805 1.00 90.00 98 LEU A O 1
ATOM 770 N N . SER A 1 99 ? 2.501 -4.302 -0.149 1.00 91.00 99 SER A N 1
ATOM 771 C CA . SER A 1 99 ? 3.568 -3.852 0.754 1.00 91.00 99 SER A CA 1
ATOM 772 C C . SER A 1 99 ? 4.555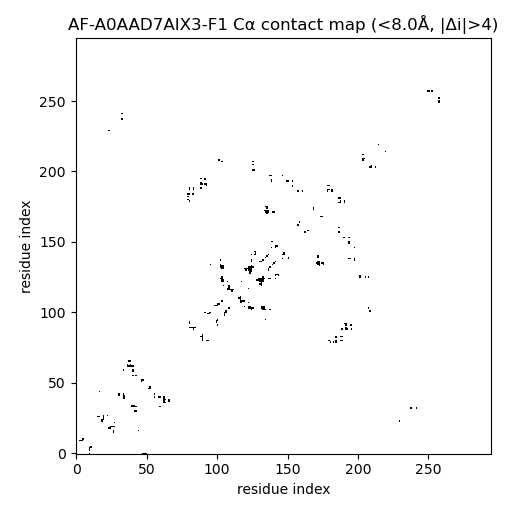 -2.891 0.069 1.00 91.00 99 SER A C 1
ATOM 774 O O . SER A 1 99 ? 5.747 -2.874 0.353 1.00 91.00 99 SER A O 1
ATOM 776 N N . SER A 1 100 ? 4.058 -2.078 -0.870 1.00 89.00 100 SER A N 1
ATOM 777 C CA . SER A 1 100 ? 4.832 -1.094 -1.639 1.00 89.00 100 SER A CA 1
ATOM 778 C C . SER A 1 100 ? 4.518 0.339 -1.177 1.00 89.00 100 SER A C 1
ATOM 780 O O . SER A 1 100 ? 4.425 1.276 -1.983 1.00 89.00 100 SER A O 1
ATOM 782 N N . HIS A 1 101 ? 4.225 0.493 0.112 1.00 90.81 101 HIS A N 1
ATOM 783 C CA . HIS A 1 101 ? 3.912 1.756 0.770 1.00 90.81 101 HIS A CA 1
ATOM 784 C C . HIS A 1 101 ? 5.132 2.310 1.506 1.00 90.81 101 HIS A C 1
ATOM 786 O O . HIS A 1 101 ? 6.086 1.598 1.794 1.00 90.81 101 HIS A O 1
ATOM 792 N N . SER A 1 102 ? 5.081 3.594 1.851 1.00 90.06 102 SER A N 1
ATOM 793 C CA . SER A 1 102 ? 6.183 4.294 2.510 1.00 90.06 102 SER A CA 1
ATOM 794 C C . SER A 1 102 ? 6.162 4.183 4.037 1.00 90.06 102 SER A C 1
ATOM 796 O O . SER A 1 102 ? 6.710 5.030 4.712 1.00 90.06 102 SER A O 1
ATOM 798 N N . LEU A 1 103 ? 5.525 3.172 4.627 1.00 93.12 103 LEU A N 1
ATOM 799 C CA . LEU A 1 103 ? 5.552 3.047 6.094 1.00 93.12 103 LEU A CA 1
ATOM 800 C C . LEU A 1 103 ? 6.876 2.422 6.543 1.00 93.12 103 LEU A C 1
ATOM 802 O O . LEU A 1 103 ? 7.402 1.552 5.845 1.00 93.12 103 LEU A O 1
ATOM 806 N N . ALA A 1 104 ? 7.380 2.808 7.717 1.00 92.75 104 ALA A N 1
ATOM 807 C CA . ALA A 1 104 ? 8.670 2.360 8.241 1.00 92.75 104 ALA A CA 1
ATOM 808 C C . ALA A 1 104 ? 8.804 0.829 8.286 1.00 92.75 104 ALA A C 1
ATOM 810 O O . ALA A 1 104 ? 9.907 0.319 8.087 1.00 92.75 104 ALA A O 1
ATOM 811 N N . ILE A 1 105 ? 7.700 0.090 8.498 1.00 94.44 105 ILE A N 1
ATOM 812 C CA . ILE A 1 105 ? 7.709 -1.381 8.502 1.00 94.44 105 ILE A CA 1
ATOM 813 C C . ILE A 1 105 ? 8.264 -1.969 7.198 1.00 94.44 105 ILE A C 1
ATOM 815 O O . ILE A 1 105 ? 9.023 -2.937 7.277 1.00 94.44 105 ILE A O 1
ATOM 819 N N . GLU A 1 106 ? 7.936 -1.371 6.047 1.00 92.44 106 GLU A N 1
ATOM 820 C CA . GLU A 1 106 ? 8.394 -1.812 4.725 1.00 92.44 106 GLU A CA 1
ATOM 821 C C . GLU A 1 106 ? 9.622 -1.037 4.256 1.00 92.44 106 GLU A C 1
ATOM 823 O O . GLU A 1 106 ? 10.542 -1.653 3.725 1.00 92.44 106 GLU A O 1
ATOM 828 N N . LEU A 1 107 ? 9.698 0.277 4.504 1.00 88.94 107 LEU A N 1
ATOM 829 C CA . LEU A 1 107 ? 10.857 1.079 4.091 1.00 88.94 107 LEU A CA 1
ATOM 830 C C . LEU A 1 107 ? 12.160 0.547 4.674 1.00 88.94 107 LEU A C 1
ATOM 832 O O . LEU A 1 107 ? 13.124 0.338 3.950 1.00 88.94 107 LEU A O 1
ATOM 836 N N . PHE A 1 108 ? 12.172 0.245 5.970 1.00 88.81 108 PHE A N 1
ATOM 837 C CA . PHE A 1 108 ? 13.381 -0.227 6.640 1.00 88.81 108 PHE A CA 1
ATOM 838 C C . PHE A 1 108 ? 13.486 -1.751 6.705 1.00 88.81 108 PHE A C 1
ATOM 840 O O . PHE A 1 108 ? 14.275 -2.303 7.481 1.00 88.81 108 PHE A O 1
ATOM 847 N N . ARG A 1 109 ? 12.653 -2.455 5.931 1.00 88.88 109 ARG A N 1
ATOM 848 C CA . ARG A 1 109 ? 12.726 -3.910 5.794 1.00 88.88 109 ARG A CA 1
ATOM 849 C C . ARG A 1 109 ? 13.906 -4.342 4.950 1.00 88.88 109 ARG A C 1
ATOM 851 O O . ARG A 1 109 ? 14.517 -5.363 5.262 1.00 88.88 109 ARG A O 1
ATOM 858 N N . TYR A 1 110 ? 14.159 -3.604 3.881 1.00 82.06 110 TYR A N 1
ATOM 859 C CA . TYR A 1 110 ? 15.161 -3.945 2.891 1.00 82.06 110 TYR A CA 1
ATOM 860 C C . TYR A 1 110 ? 16.495 -3.311 3.269 1.00 82.06 110 TYR A C 1
ATOM 862 O O . TYR A 1 110 ? 16.549 -2.246 3.878 1.00 82.06 110 TYR A O 1
ATOM 870 N N . GLN A 1 111 ? 17.574 -4.013 2.943 1.00 74.69 111 GLN A N 1
ATOM 871 C CA . GLN A 1 111 ? 18.916 -3.475 3.069 1.00 74.69 111 GLN A CA 1
ATOM 872 C C . GLN A 1 111 ? 19.154 -2.521 1.897 1.00 74.69 111 GLN A C 1
ATOM 874 O O . GLN A 1 111 ? 19.078 -2.937 0.740 1.00 74.69 111 GLN A O 1
ATOM 879 N N . GLU A 1 112 ? 19.444 -1.260 2.196 1.00 74.38 112 GLU A N 1
ATOM 880 C CA . GLU A 1 112 ? 19.976 -0.324 1.209 1.00 74.38 112 GLU A CA 1
ATOM 881 C C . GLU A 1 112 ? 21.510 -0.416 1.219 1.00 74.38 112 GLU A C 1
ATOM 883 O O . GLU A 1 112 ? 22.114 -0.876 2.188 1.00 74.38 112 GLU A O 1
ATOM 888 N N . GLN A 1 113 ? 22.154 -0.027 0.116 1.00 61.91 113 GLN A N 1
ATOM 889 C CA . GLN A 1 113 ? 23.578 -0.289 -0.170 1.00 61.91 113 GLN A CA 1
ATOM 890 C C . GLN A 1 113 ? 24.549 0.072 0.971 1.00 61.91 113 GLN A C 1
ATOM 892 O O . GLN A 1 113 ? 25.612 -0.535 1.077 1.00 61.91 113 GLN A O 1
ATOM 897 N N . LEU A 1 114 ? 24.189 1.033 1.826 1.00 72.56 114 LEU A N 1
ATOM 898 C CA . LEU A 1 114 ? 25.023 1.544 2.918 1.00 72.56 114 LEU A CA 1
ATOM 899 C C . LEU A 1 114 ? 24.390 1.376 4.306 1.00 72.56 114 LEU A C 1
ATOM 901 O O . LEU A 1 114 ? 24.956 1.828 5.300 1.00 72.56 114 LEU A O 1
ATOM 905 N N . THR A 1 115 ? 23.229 0.732 4.393 1.00 71.25 115 THR A N 1
ATOM 906 C CA . THR A 1 115 ? 22.417 0.705 5.610 1.00 71.25 115 THR A CA 1
ATOM 907 C C . THR A 1 115 ? 21.898 -0.705 5.860 1.00 71.25 115 THR A C 1
ATOM 909 O O . THR A 1 115 ? 21.107 -1.226 5.067 1.00 71.25 115 THR A O 1
ATOM 912 N N . PRO A 1 116 ? 22.324 -1.359 6.960 1.00 82.31 116 PRO A N 1
ATOM 913 C CA . PRO A 1 116 ? 21.775 -2.656 7.318 1.00 82.31 116 PRO A CA 1
ATOM 914 C C . PRO A 1 116 ? 20.261 -2.534 7.559 1.00 82.31 116 PRO A C 1
ATOM 916 O O . PRO A 1 116 ? 19.786 -1.474 7.980 1.00 82.31 116 PRO A O 1
ATOM 919 N N . PRO A 1 117 ? 19.493 -3.611 7.323 1.00 86.81 117 PRO A N 1
ATOM 920 C CA . PRO A 1 117 ? 18.057 -3.591 7.550 1.00 86.81 117 PRO A CA 1
ATOM 921 C C . PRO A 1 117 ? 17.777 -3.292 9.026 1.00 86.81 117 PRO A C 1
ATOM 923 O O . PRO A 1 117 ? 18.366 -3.903 9.922 1.00 86.81 117 PRO A O 1
ATOM 926 N N . ILE A 1 118 ? 16.859 -2.362 9.294 1.00 88.50 118 ILE A N 1
ATOM 927 C CA . ILE A 1 118 ? 16.536 -1.980 10.671 1.00 88.50 118 ILE A CA 1
ATOM 928 C C . ILE A 1 118 ? 15.706 -3.109 11.300 1.00 88.50 118 ILE A C 1
ATOM 930 O O . ILE A 1 118 ? 14.731 -3.571 10.685 1.00 88.50 118 ILE A O 1
ATOM 934 N N . PRO A 1 119 ? 16.036 -3.574 12.520 1.00 93.62 119 PRO A N 1
ATOM 935 C CA . PRO A 1 119 ? 15.229 -4.560 13.230 1.00 93.62 119 PRO A CA 1
ATOM 936 C C . PRO A 1 119 ? 13.769 -4.113 13.352 1.00 93.62 119 PRO A C 1
ATOM 938 O O . PRO A 1 119 ? 13.498 -2.944 13.606 1.00 93.62 119 PRO A O 1
ATOM 941 N N . ARG A 1 120 ? 12.812 -5.043 13.213 1.00 94.69 120 ARG A N 1
ATOM 942 C CA . ARG A 1 120 ? 11.368 -4.722 13.175 1.00 94.69 120 ARG A CA 1
ATOM 943 C C . ARG A 1 120 ? 10.915 -3.810 14.321 1.00 94.69 120 ARG A C 1
ATOM 945 O O . ARG A 1 120 ? 10.172 -2.872 14.073 1.00 94.69 120 ARG A O 1
ATOM 952 N N . HIS A 1 121 ? 11.365 -4.077 15.546 1.00 95.19 121 HIS A N 1
ATOM 953 C CA . HIS A 1 121 ? 10.986 -3.310 16.739 1.00 95.19 121 HIS A CA 1
ATOM 954 C C . HIS A 1 121 ? 11.494 -1.856 16.728 1.00 95.19 121 HIS A C 1
ATOM 956 O O . HIS A 1 121 ? 10.949 -1.025 17.441 1.00 95.19 121 HIS A O 1
ATOM 962 N N . ALA A 1 122 ? 12.507 -1.545 15.915 1.00 93.12 122 ALA A N 1
ATOM 963 C CA . ALA A 1 122 ? 13.076 -0.208 15.772 1.00 93.12 122 ALA A CA 1
ATOM 964 C C . ALA A 1 122 ? 12.502 0.571 14.569 1.00 93.12 122 ALA A C 1
ATOM 966 O O . ALA A 1 122 ? 12.870 1.722 14.348 1.00 93.12 122 ALA A O 1
ATOM 967 N N . ARG A 1 123 ? 11.576 -0.015 13.795 1.00 93.75 123 ARG A N 1
ATOM 968 C CA . ARG A 1 123 ? 10.900 0.645 12.659 1.00 93.75 123 ARG A CA 1
ATOM 969 C C . ARG A 1 123 ? 9.736 1.506 13.143 1.00 93.75 123 ARG A C 1
ATOM 971 O O . ARG A 1 123 ? 8.578 1.233 12.832 1.00 93.75 123 ARG A O 1
ATOM 978 N N . LEU A 1 124 ? 10.049 2.482 13.985 1.00 94.75 124 LEU A N 1
ATOM 979 C CA . LEU A 1 124 ? 9.064 3.274 14.711 1.00 94.75 124 LEU A CA 1
ATOM 980 C C . LEU A 1 124 ? 8.238 4.172 13.781 1.00 94.75 124 LEU A C 1
ATOM 982 O O . LEU A 1 124 ? 8.713 4.642 12.748 1.00 94.75 124 LEU A O 1
ATOM 986 N N . CYS A 1 125 ? 6.994 4.423 14.181 1.00 94.81 125 CYS A N 1
ATOM 987 C CA . CYS A 1 125 ? 6.073 5.355 13.546 1.00 94.81 125 CYS A CA 1
ATOM 988 C C . CYS A 1 125 ? 6.656 6.758 13.511 1.00 94.81 125 CYS A C 1
ATOM 990 O O . CYS A 1 125 ? 6.964 7.322 14.555 1.00 94.81 125 CYS A O 1
ATOM 992 N N . CYS A 1 126 ? 6.737 7.362 12.330 1.00 91.75 126 CYS A N 1
ATOM 993 C CA . CYS A 1 126 ? 7.356 8.673 12.163 1.00 91.75 126 CYS A CA 1
ATOM 994 C C . CYS A 1 126 ? 6.543 9.816 12.784 1.00 91.75 126 CYS A C 1
ATOM 996 O O . CYS A 1 126 ? 7.023 10.938 12.883 1.00 91.75 126 CYS A O 1
ATOM 998 N N . LEU A 1 127 ? 5.292 9.546 13.166 1.00 90.88 127 LEU A N 1
ATOM 999 C CA . LEU A 1 127 ? 4.399 10.536 13.757 1.00 90.88 127 LEU A CA 1
ATOM 1000 C C . LEU A 1 127 ? 4.413 10.487 15.287 1.00 90.88 127 LEU A C 1
ATOM 1002 O O . LEU A 1 127 ? 4.520 11.532 15.918 1.00 90.88 127 LEU A O 1
ATOM 1006 N N . CYS A 1 128 ? 4.297 9.301 15.896 1.00 93.75 128 CYS A N 1
ATOM 1007 C CA . CYS A 1 128 ? 4.282 9.187 17.359 1.00 93.75 128 CYS A CA 1
ATOM 1008 C C . CYS A 1 128 ? 5.610 8.721 17.964 1.00 93.75 128 CYS A C 1
ATOM 1010 O O . CYS A 1 128 ? 5.841 8.991 19.134 1.00 93.75 128 CYS A O 1
ATOM 1012 N N . LEU A 1 129 ? 6.462 8.024 17.205 1.00 93.25 129 LEU A N 1
ATOM 1013 C CA . LEU A 1 129 ? 7.726 7.424 17.658 1.00 93.25 129 LEU A CA 1
ATOM 1014 C C . LEU A 1 129 ? 7.587 6.404 18.809 1.00 93.25 129 LEU A C 1
ATOM 1016 O O . LEU A 1 129 ? 8.579 6.063 19.444 1.00 93.25 129 LEU A O 1
ATOM 1020 N N . LEU A 1 130 ? 6.377 5.903 19.085 1.00 92.81 130 LEU A N 1
ATOM 1021 C CA . LEU A 1 130 ? 6.109 5.026 20.238 1.00 92.81 130 LEU A CA 1
ATOM 1022 C C . LEU A 1 130 ? 6.064 3.533 19.901 1.00 92.81 130 LEU A C 1
ATOM 1024 O O . LEU A 1 130 ? 6.266 2.702 20.778 1.00 92.81 130 LEU A O 1
ATOM 1028 N N . ASP A 1 131 ? 5.737 3.186 18.661 1.00 96.00 131 ASP A N 1
ATOM 1029 C CA . ASP A 1 131 ? 5.460 1.809 18.252 1.00 96.00 131 ASP A CA 1
ATOM 1030 C C . ASP A 1 131 ? 5.799 1.630 16.768 1.00 96.00 131 ASP A C 1
ATOM 1032 O O . ASP A 1 131 ? 6.012 2.607 16.045 1.00 96.00 131 ASP A O 1
ATOM 1036 N N . VAL A 1 132 ? 5.889 0.382 16.318 1.00 96.25 132 VAL A N 1
ATOM 1037 C CA . VAL A 1 132 ? 6.261 0.017 14.951 1.00 96.25 132 VAL A CA 1
ATOM 1038 C C . VAL A 1 132 ? 5.246 0.569 13.952 1.00 96.25 132 VAL A C 1
ATOM 1040 O O . VAL A 1 132 ? 4.040 0.405 14.119 1.00 96.25 132 VAL A O 1
ATOM 1043 N N . GLU A 1 133 ? 5.724 1.178 12.866 1.00 96.06 133 GLU A N 1
ATOM 1044 C CA . GLU A 1 133 ? 4.876 1.761 11.823 1.00 96.06 133 GLU A CA 1
ATOM 1045 C C . GLU A 1 133 ? 4.280 0.708 10.877 1.00 96.06 133 GLU A C 1
ATOM 1047 O O . GLU A 1 133 ? 4.541 0.718 9.673 1.00 96.06 133 GLU A O 1
ATOM 1052 N N . SER A 1 134 ? 3.488 -0.226 11.405 1.00 95.81 134 SER A N 1
ATOM 1053 C CA . SER A 1 134 ? 2.647 -1.085 10.566 1.00 95.81 134 SER A CA 1
ATOM 1054 C C . SER A 1 134 ? 1.455 -0.316 9.998 1.00 95.81 134 SER A C 1
ATOM 1056 O O . SER A 1 134 ? 1.127 0.784 10.447 1.00 95.81 134 SER A O 1
ATOM 1058 N N . GLU A 1 135 ? 0.769 -0.896 9.021 1.00 94.75 135 GLU A N 1
ATOM 1059 C CA . GLU A 1 135 ? -0.481 -0.383 8.469 1.00 94.75 135 GLU A CA 1
ATOM 1060 C C . GLU A 1 135 ? -1.534 -0.232 9.573 1.00 94.75 135 GLU A C 1
ATOM 1062 O O . GLU A 1 135 ? -2.188 0.809 9.680 1.00 94.75 135 GLU A O 1
ATOM 1067 N N . GLY A 1 136 ? -1.651 -1.239 10.441 1.00 95.44 136 GLY A N 1
ATOM 1068 C CA . GLY A 1 136 ? -2.512 -1.242 11.615 1.00 95.44 136 GLY A CA 1
ATOM 1069 C C . GLY A 1 136 ? -2.181 -0.106 12.572 1.00 95.44 136 GLY A C 1
ATOM 1070 O O . GLY A 1 136 ? -3.081 0.633 12.975 1.00 95.44 136 GLY A O 1
ATOM 1071 N N . HIS A 1 137 ? -0.900 0.095 12.893 1.00 95.94 137 HIS A N 1
ATOM 1072 C CA . HIS A 1 137 ? -0.494 1.216 13.732 1.00 95.94 137 HIS A CA 1
ATOM 1073 C C . HIS A 1 137 ? -0.795 2.559 13.054 1.00 95.94 137 HIS A C 1
ATOM 1075 O O . HIS A 1 137 ? -1.512 3.393 13.611 1.00 95.94 137 HIS A O 1
ATOM 1081 N N . ALA A 1 138 ? -0.289 2.758 11.838 1.00 94.75 138 ALA A N 1
ATOM 1082 C CA . ALA A 1 138 ? -0.343 4.024 11.116 1.00 94.75 138 ALA A CA 1
ATOM 1083 C C . ALA A 1 138 ? -1.777 4.500 10.845 1.00 94.75 138 ALA A C 1
ATOM 1085 O O . ALA A 1 138 ? -2.039 5.702 10.889 1.00 94.75 138 ALA A O 1
ATOM 1086 N N . LEU A 1 139 ? -2.710 3.579 10.585 1.00 93.38 139 LEU A N 1
ATOM 1087 C CA . LEU A 1 139 ? -4.098 3.915 10.265 1.00 93.38 139 LEU A CA 1
ATOM 1088 C C . LEU A 1 139 ? -5.020 3.849 11.490 1.00 93.38 139 LEU A C 1
ATOM 1090 O O . LEU A 1 139 ? -5.910 4.690 11.642 1.00 93.38 139 LEU A O 1
ATOM 1094 N N . LEU A 1 140 ? -4.821 2.874 12.382 1.00 93.88 140 LEU A N 1
ATOM 1095 C CA . LEU A 1 140 ? -5.833 2.487 13.370 1.00 93.88 140 LEU A CA 1
ATOM 1096 C C . LEU A 1 140 ? -5.385 2.553 14.836 1.00 93.88 140 LEU A C 1
ATOM 1098 O O . LEU A 1 140 ? -6.255 2.523 15.707 1.00 93.88 140 LEU A O 1
ATOM 1102 N N . ALA A 1 141 ? -4.092 2.705 15.139 1.00 95.12 141 ALA A N 1
ATOM 1103 C CA . ALA A 1 141 ? -3.621 2.757 16.532 1.00 95.12 141 ALA A CA 1
ATOM 1104 C C . ALA A 1 141 ? -2.896 4.056 16.916 1.00 95.12 141 ALA A C 1
ATOM 1106 O O . ALA A 1 141 ? -3.008 4.479 18.063 1.00 95.12 141 ALA A O 1
ATOM 1107 N N . CYS A 1 142 ? -2.223 4.729 15.978 1.00 95.94 142 CYS A N 1
ATOM 1108 C CA . CYS A 1 142 ? -1.372 5.892 16.246 1.00 95.94 142 CYS A CA 1
ATOM 1109 C C . CYS A 1 142 ? -2.072 6.964 17.107 1.00 95.94 142 CYS A C 1
ATOM 1111 O O . CYS A 1 142 ? -3.202 7.364 16.824 1.00 95.94 142 CYS A O 1
ATOM 1113 N N . SER A 1 143 ? -1.412 7.432 18.164 1.00 95.25 143 SER A N 1
ATOM 1114 C CA . SER A 1 143 ? -2.000 8.315 19.181 1.00 95.25 143 SER A CA 1
ATOM 1115 C C . SER A 1 143 ? -1.983 9.804 18.823 1.00 95.25 143 SER A C 1
ATOM 1117 O O . SER A 1 143 ? -2.449 10.623 19.613 1.00 95.25 143 SER A O 1
ATOM 1119 N N . VAL A 1 144 ? -1.467 10.178 17.647 1.00 93.88 144 VAL A N 1
ATOM 1120 C CA . VAL A 1 144 ? -1.401 11.586 17.236 1.00 93.88 144 VAL A CA 1
ATOM 1121 C C . VAL A 1 144 ? -2.816 12.175 17.115 1.00 93.88 144 VAL A C 1
ATOM 1123 O O . VAL A 1 144 ? -3.645 11.588 16.412 1.00 93.88 144 VAL A O 1
ATOM 1126 N N . PRO A 1 145 ? -3.113 13.333 17.747 1.00 93.38 145 PRO A N 1
ATOM 1127 C CA . PRO A 1 145 ? -4.478 13.858 17.860 1.00 93.38 145 PRO A CA 1
ATOM 1128 C C . PRO A 1 145 ? -5.235 13.986 16.532 1.00 93.38 145 PRO A C 1
ATOM 1130 O O . PRO A 1 145 ? -6.406 13.619 16.447 1.00 93.38 145 PRO A O 1
ATOM 1133 N N . THR A 1 146 ? -4.561 14.437 15.471 1.00 91.00 146 THR A N 1
ATOM 1134 C CA . THR A 1 146 ? -5.157 14.579 14.132 1.00 91.00 146 THR A CA 1
ATOM 1135 C C . THR A 1 146 ? -5.600 13.236 13.543 1.00 91.00 146 THR A C 1
ATOM 1137 O O . THR A 1 146 ? -6.669 13.146 12.939 1.00 91.00 146 THR A O 1
ATOM 1140 N N . LEU A 1 147 ? -4.825 12.166 13.757 1.00 92.62 147 LEU A N 1
ATOM 1141 C CA . LEU A 1 147 ? -5.174 10.808 13.331 1.00 92.62 147 LEU A CA 1
ATOM 1142 C C . LEU A 1 147 ? -6.266 10.189 14.194 1.00 92.62 147 LEU A C 1
ATOM 1144 O O . LEU A 1 147 ? -7.101 9.456 13.669 1.00 92.62 147 LEU A O 1
ATOM 1148 N N . VAL A 1 148 ? -6.280 10.482 15.494 1.00 94.56 148 VAL A N 1
ATOM 1149 C CA . VAL A 1 148 ? -7.332 10.010 16.402 1.00 94.56 148 VAL A CA 1
ATOM 1150 C C . VAL A 1 148 ? -8.695 10.520 15.942 1.00 94.56 148 VAL A C 1
ATOM 1152 O O . VAL A 1 148 ? -9.634 9.731 15.851 1.00 94.56 148 VAL A O 1
ATOM 1155 N N . GLU A 1 149 ? -8.804 11.801 15.588 1.00 92.12 149 GLU A N 1
ATOM 1156 C CA . GLU A 1 149 ? -10.079 12.373 15.150 1.00 92.12 149 GLU A CA 1
ATOM 1157 C C . GLU A 1 149 ? -10.530 11.819 13.793 1.00 92.12 149 GLU A C 1
ATOM 1159 O O . GLU A 1 149 ? -11.659 11.348 13.656 1.00 92.12 149 GLU A O 1
ATOM 1164 N N . MET A 1 150 ? -9.621 11.739 12.813 1.00 91.25 150 MET A N 1
ATOM 1165 C CA . MET A 1 150 ? -9.924 11.097 11.526 1.00 91.25 150 MET A CA 1
ATOM 1166 C C . MET A 1 150 ? -10.358 9.637 11.692 1.00 91.25 150 MET A C 1
ATOM 1168 O O . MET A 1 150 ? -11.277 9.177 11.010 1.00 91.25 150 MET A O 1
ATOM 1172 N N . ARG A 1 151 ? -9.728 8.907 12.619 1.00 93.38 151 ARG A N 1
ATOM 1173 C CA . ARG A 1 151 ? -10.068 7.516 12.917 1.00 93.38 151 ARG A CA 1
ATOM 1174 C C . ARG A 1 151 ? -11.439 7.384 13.556 1.00 93.38 151 ARG A C 1
ATOM 1176 O O . ARG A 1 151 ? -12.147 6.451 13.197 1.00 93.38 151 ARG A O 1
ATOM 1183 N N . LYS A 1 152 ? -11.833 8.272 14.473 1.00 93.06 152 LYS A N 1
ATOM 1184 C CA . LYS A 1 152 ? -13.184 8.242 15.057 1.00 93.06 152 LYS A CA 1
ATOM 1185 C C . LYS A 1 152 ? -14.242 8.351 13.967 1.00 93.06 152 LYS A C 1
ATOM 1187 O O . LYS A 1 152 ? -15.092 7.470 13.888 1.00 93.06 152 LYS A O 1
ATOM 1192 N N . CYS A 1 153 ? -14.130 9.348 13.088 1.00 91.50 153 CYS A N 1
ATOM 1193 C CA . CYS A 1 153 ? -15.046 9.517 11.957 1.00 91.50 153 CYS A CA 1
ATOM 1194 C C . CYS A 1 153 ? -15.069 8.267 11.065 1.00 91.50 153 CYS A C 1
ATOM 1196 O O . CYS A 1 153 ? -16.129 7.717 10.781 1.00 91.50 153 CYS A O 1
ATOM 1198 N N . PHE A 1 154 ? -13.890 7.756 10.701 1.00 92.88 154 PHE A N 1
ATOM 1199 C CA . PHE A 1 154 ? -13.755 6.548 9.887 1.00 92.88 154 PHE A CA 1
ATOM 1200 C C . PHE A 1 154 ? -14.385 5.302 10.530 1.00 92.88 154 PHE A C 1
ATOM 1202 O O . PHE A 1 154 ? -15.093 4.552 9.861 1.00 92.88 154 PHE A O 1
ATOM 1209 N N . LEU A 1 155 ? -14.143 5.069 11.821 1.00 92.31 155 LEU A N 1
ATOM 1210 C CA . LEU A 1 155 ? -14.697 3.925 12.541 1.00 92.31 155 LEU A CA 1
ATOM 1211 C C . LEU A 1 155 ? -16.209 4.064 12.722 1.00 92.31 155 LEU A C 1
ATOM 1213 O O . LEU A 1 155 ? -16.915 3.078 12.530 1.00 92.31 155 LEU A O 1
ATOM 1217 N N . MET A 1 156 ? -16.716 5.261 13.033 1.00 91.81 156 MET A N 1
ATOM 1218 C CA . MET A 1 156 ? -18.158 5.522 13.096 1.00 91.81 156 MET A CA 1
ATOM 1219 C C . MET A 1 156 ? -18.839 5.193 11.764 1.00 91.81 156 MET A C 1
ATOM 1221 O O . MET A 1 156 ? -19.850 4.494 11.759 1.00 91.81 156 MET A O 1
ATOM 1225 N N . ASP A 1 157 ? -18.245 5.605 10.642 1.00 90.62 157 ASP A N 1
ATOM 1226 C CA . ASP A 1 157 ? -18.741 5.274 9.303 1.00 90.62 157 ASP A CA 1
ATOM 1227 C C . ASP A 1 157 ? -18.718 3.765 9.017 1.00 90.62 157 ASP A C 1
ATOM 1229 O O . ASP A 1 157 ? -19.625 3.230 8.377 1.00 90.62 157 ASP A O 1
ATOM 1233 N N . ILE A 1 158 ? -17.678 3.051 9.462 1.00 92.25 158 ILE A N 1
ATOM 1234 C CA . ILE A 1 158 ? -17.598 1.595 9.283 1.00 92.25 158 ILE A CA 1
ATOM 1235 C C . ILE A 1 158 ? -18.674 0.896 10.100 1.00 92.25 158 ILE A C 1
ATOM 1237 O O . ILE A 1 158 ? -19.376 0.049 9.553 1.00 92.25 158 ILE A O 1
ATOM 1241 N N . TYR A 1 159 ? -18.807 1.226 11.384 1.00 91.62 159 TYR A N 1
ATOM 1242 C CA . TYR A 1 159 ? -19.759 0.557 12.268 1.00 91.62 159 TYR A CA 1
ATOM 1243 C C . TYR A 1 159 ? -21.213 0.866 11.898 1.00 91.62 159 TYR A C 1
ATOM 1245 O O . TYR A 1 159 ? -22.070 0.010 12.103 1.00 91.62 159 TYR A O 1
ATOM 1253 N N . SER A 1 160 ? -21.496 2.033 11.309 1.00 91.62 160 SER A N 1
ATOM 1254 C CA . SER A 1 160 ? -22.822 2.332 10.756 1.00 91.62 160 SER A CA 1
ATOM 1255 C C . SER A 1 160 ? -23.100 1.565 9.459 1.00 91.62 160 SER A C 1
ATOM 1257 O O . SER A 1 160 ? -24.219 1.109 9.242 1.00 91.62 160 SER A O 1
ATOM 1259 N N . THR A 1 161 ? -22.083 1.362 8.614 1.00 92.00 161 THR A N 1
ATOM 1260 C CA . THR A 1 161 ? -22.228 0.666 7.323 1.00 92.00 161 THR A CA 1
ATOM 1261 C C . THR A 1 161 ? -22.210 -0.864 7.457 1.00 92.00 161 THR A C 1
ATOM 1263 O O . THR A 1 161 ? -22.864 -1.565 6.686 1.00 92.00 161 THR A O 1
ATOM 1266 N N . LEU A 1 162 ? -21.444 -1.404 8.407 1.00 91.06 162 LEU A N 1
ATOM 1267 C CA . LEU A 1 162 ? -21.317 -2.835 8.703 1.00 91.06 162 LEU A CA 1
ATOM 1268 C C . LEU A 1 162 ? -21.589 -3.088 10.192 1.00 91.06 162 LEU A C 1
ATOM 1270 O O . LEU A 1 162 ? -20.658 -3.362 10.952 1.00 91.06 162 LEU A O 1
ATOM 1274 N N . PRO A 1 163 ? -22.857 -3.056 10.629 1.00 88.00 163 PRO A N 1
ATOM 1275 C CA . PRO A 1 163 ? -23.198 -3.257 12.037 1.00 88.00 163 PRO A CA 1
ATOM 1276 C C . PRO A 1 163 ? -22.827 -4.657 12.554 1.00 88.00 163 PRO A C 1
ATOM 1278 O O . PRO A 1 163 ? -22.632 -4.844 13.752 1.00 88.00 163 PRO A O 1
ATOM 1281 N N . THR A 1 164 ? -22.683 -5.642 11.661 1.00 89.50 164 THR A N 1
ATOM 1282 C CA . THR A 1 164 ? -22.317 -7.029 11.994 1.00 89.50 164 THR A CA 1
ATOM 1283 C C . THR A 1 164 ? -20.813 -7.247 12.170 1.00 89.50 164 THR A C 1
ATOM 1285 O O . THR A 1 164 ? -20.378 -8.381 12.371 1.00 89.50 164 THR A O 1
ATOM 1288 N N . ILE A 1 165 ? -19.991 -6.206 12.029 1.00 89.75 165 ILE A N 1
ATOM 1289 C CA . ILE A 1 165 ? -18.538 -6.343 12.107 1.00 89.75 165 ILE A CA 1
ATOM 1290 C C . ILE A 1 165 ? -18.105 -6.660 13.552 1.00 89.75 165 ILE A C 1
ATOM 1292 O O . ILE A 1 165 ? -18.567 -6.005 14.493 1.00 89.75 165 ILE A O 1
ATOM 1296 N N . PRO A 1 166 ? -17.219 -7.651 13.772 1.00 88.62 166 PRO A N 1
ATOM 1297 C CA . PRO A 1 166 ? -16.678 -7.915 15.097 1.00 88.62 166 PRO A CA 1
ATOM 1298 C C . PRO A 1 166 ? -16.037 -6.661 15.697 1.00 88.62 166 PRO A C 1
ATOM 1300 O O . PRO A 1 166 ? -15.293 -5.945 15.029 1.00 88.62 166 PRO A O 1
ATOM 1303 N N . ARG A 1 167 ? -16.299 -6.403 16.982 1.00 86.12 167 ARG A N 1
ATOM 1304 C CA . ARG A 1 167 ? -15.658 -5.296 17.718 1.00 86.12 167 ARG A CA 1
ATOM 1305 C C . ARG A 1 167 ? -14.259 -5.642 18.224 1.00 86.12 167 ARG A C 1
ATOM 1307 O O . ARG A 1 167 ? -13.515 -4.752 18.622 1.00 86.12 167 ARG A O 1
ATOM 1314 N N . ARG A 1 168 ? -13.917 -6.931 18.255 1.00 89.81 168 ARG A N 1
ATOM 1315 C CA . ARG A 1 168 ? -12.614 -7.436 18.693 1.00 89.81 168 ARG A CA 1
ATOM 1316 C C . ARG A 1 168 ? -11.914 -8.096 17.519 1.00 89.81 168 ARG A C 1
ATOM 1318 O O . ARG A 1 168 ? -12.513 -8.918 16.832 1.00 89.81 168 ARG A O 1
ATOM 1325 N N . TRP A 1 169 ? -10.650 -7.744 17.347 1.00 92.31 169 TRP A N 1
ATOM 1326 C CA . TRP A 1 169 ? -9.770 -8.269 16.313 1.00 92.31 169 TRP A CA 1
ATOM 1327 C C . TRP A 1 169 ? -8.455 -8.708 16.957 1.00 92.31 169 TRP A C 1
ATOM 1329 O O . TRP A 1 169 ? -8.033 -8.056 17.915 1.00 92.31 169 TRP A O 1
ATOM 1339 N N . PRO A 1 170 ? -7.804 -9.778 16.464 1.00 93.06 170 PRO A N 1
ATOM 1340 C CA . PRO A 1 170 ? -6.511 -10.205 16.999 1.00 93.06 170 PRO A CA 1
ATOM 1341 C C . PRO A 1 170 ? -5.436 -9.124 16.837 1.00 93.06 170 PRO A C 1
ATOM 1343 O O . PRO A 1 170 ? -4.629 -8.910 17.737 1.00 93.06 170 PRO A O 1
ATOM 1346 N N . SER A 1 171 ? -5.463 -8.400 15.714 1.00 94.12 171 SER A N 1
ATOM 1347 C CA . SER A 1 171 ? -4.637 -7.221 15.471 1.00 94.12 171 SER A CA 1
ATOM 1348 C C . SER A 1 171 ? -5.356 -6.196 14.590 1.00 94.12 171 SER A C 1
ATOM 1350 O O . SER A 1 171 ? -6.322 -6.507 13.887 1.00 94.12 171 SER A O 1
ATOM 1352 N N . MET A 1 172 ? -4.851 -4.960 14.587 1.00 93.12 172 MET A N 1
ATOM 1353 C CA . MET A 1 172 ? -5.327 -3.916 13.673 1.00 93.12 172 MET A CA 1
ATOM 1354 C C . MET A 1 172 ? -5.003 -4.240 12.206 1.00 93.12 172 MET A C 1
ATOM 1356 O O . MET A 1 172 ? -5.767 -3.879 11.312 1.00 93.12 172 MET A O 1
ATOM 1360 N N . ASP A 1 173 ? -3.916 -4.970 11.949 1.00 92.25 173 ASP A N 1
ATOM 1361 C CA . ASP A 1 173 ? -3.552 -5.429 10.606 1.00 92.25 173 ASP A CA 1
ATOM 1362 C C . ASP A 1 173 ? -4.549 -6.476 10.074 1.00 92.25 173 ASP A C 1
ATOM 1364 O O . ASP A 1 173 ? -4.918 -6.446 8.898 1.00 92.25 173 ASP A O 1
ATOM 1368 N N . ASP A 1 174 ? -5.050 -7.370 10.937 1.00 92.62 174 ASP A N 1
ATOM 1369 C CA . ASP A 1 174 ? -6.127 -8.306 10.577 1.00 92.62 174 ASP A CA 1
ATOM 1370 C C . ASP A 1 174 ? -7.420 -7.561 10.240 1.00 92.62 174 ASP A C 1
ATOM 1372 O O . ASP A 1 174 ? -8.114 -7.918 9.285 1.00 92.62 174 ASP A O 1
ATOM 1376 N N . PHE A 1 175 ? -7.714 -6.492 10.984 1.00 94.50 175 PHE A N 1
ATOM 1377 C CA . PHE A 1 175 ? -8.877 -5.659 10.719 1.00 94.50 175 PHE A CA 1
ATOM 1378 C C . PHE A 1 175 ? -8.771 -4.952 9.358 1.00 94.50 175 PHE A C 1
ATOM 1380 O O . PHE A 1 175 ? -9.716 -4.996 8.573 1.00 94.50 175 PHE A O 1
ATOM 1387 N N . ILE A 1 176 ? -7.610 -4.390 9.003 1.00 93.31 176 ILE A N 1
ATOM 1388 C CA . ILE A 1 176 ? -7.371 -3.811 7.666 1.00 93.31 176 ILE A CA 1
ATOM 1389 C C . ILE A 1 176 ? -7.548 -4.862 6.571 1.00 93.31 176 ILE A C 1
ATOM 1391 O O . ILE A 1 176 ? -8.234 -4.609 5.576 1.00 93.31 176 ILE A O 1
ATOM 1395 N N . ARG A 1 177 ? -6.967 -6.055 6.752 1.00 91.62 177 ARG A N 1
ATOM 1396 C CA . ARG A 1 177 ? -7.108 -7.157 5.791 1.00 91.62 177 ARG A CA 1
ATOM 1397 C C . ARG A 1 177 ? -8.572 -7.542 5.595 1.00 91.62 177 ARG A C 1
ATOM 1399 O O . ARG A 1 177 ? -8.993 -7.706 4.450 1.00 91.62 177 ARG A O 1
ATOM 1406 N N . TYR A 1 178 ? -9.357 -7.592 6.670 1.00 92.94 178 TYR A N 1
ATOM 1407 C CA . TYR A 1 178 ? -10.802 -7.782 6.581 1.00 92.94 178 TYR A CA 1
ATOM 1408 C C . TYR A 1 178 ? -11.473 -6.667 5.772 1.00 92.94 178 TYR A C 1
ATOM 1410 O O . TYR A 1 178 ? -12.185 -6.968 4.815 1.00 92.94 178 TYR A O 1
ATOM 1418 N N . LEU A 1 179 ? -11.210 -5.391 6.087 1.00 92.25 179 LEU A N 1
ATOM 1419 C CA . LEU A 1 179 ? -11.819 -4.239 5.407 1.00 92.25 179 LEU A CA 1
ATOM 1420 C C . LEU A 1 179 ? -11.568 -4.253 3.892 1.00 92.25 179 LEU A C 1
ATOM 1422 O O . LEU A 1 179 ? -12.493 -4.006 3.116 1.00 92.25 179 LEU A O 1
ATOM 1426 N N . ILE A 1 180 ? -10.354 -4.602 3.456 1.00 89.75 180 ILE A N 1
ATOM 1427 C CA . ILE A 1 180 ? -10.004 -4.685 2.027 1.00 89.75 180 ILE A CA 1
ATOM 1428 C C . ILE A 1 180 ? -10.732 -5.841 1.322 1.00 89.75 180 ILE A C 1
ATOM 1430 O O . ILE A 1 180 ? -11.036 -5.757 0.130 1.00 89.75 180 ILE A O 1
ATOM 1434 N N . GLN A 1 181 ? -11.021 -6.920 2.048 1.00 88.06 181 GLN A N 1
ATOM 1435 C CA . GLN A 1 181 ? -11.738 -8.088 1.534 1.00 88.06 181 GLN A CA 1
ATOM 1436 C C . GLN A 1 181 ? -13.263 -7.935 1.589 1.00 88.06 181 GLN A C 1
ATOM 1438 O O . GLN A 1 181 ? -13.977 -8.765 1.017 1.00 88.06 181 GLN A O 1
ATOM 1443 N N . THR A 1 182 ? -13.781 -6.885 2.238 1.00 89.06 182 THR A N 1
ATOM 1444 C CA . THR A 1 182 ? -15.224 -6.629 2.272 1.00 89.06 182 THR A CA 1
ATOM 1445 C C . THR A 1 182 ? -15.786 -6.464 0.864 1.00 89.06 182 THR A C 1
ATOM 1447 O O . THR A 1 182 ? -15.127 -5.983 -0.058 1.00 89.06 182 THR A O 1
ATOM 1450 N N . ARG A 1 183 ? -17.061 -6.827 0.685 1.00 86.62 183 ARG A N 1
ATOM 1451 C CA . ARG A 1 183 ? -17.762 -6.590 -0.585 1.00 86.62 183 ARG A CA 1
ATOM 1452 C C . ARG A 1 183 ? -18.291 -5.161 -0.743 1.00 86.62 183 ARG A C 1
ATOM 1454 O O . ARG A 1 183 ? -19.104 -4.905 -1.625 1.00 86.62 183 ARG A O 1
ATOM 1461 N N . ASN A 1 184 ? -17.833 -4.234 0.098 1.00 91.12 184 ASN A N 1
ATOM 1462 C CA . ASN A 1 184 ? -18.358 -2.880 0.183 1.00 91.12 184 ASN A CA 1
ATOM 1463 C C . ASN A 1 184 ? -17.335 -1.860 -0.344 1.00 91.12 184 ASN A C 1
ATOM 1465 O O . ASN A 1 184 ? -16.357 -1.527 0.324 1.00 91.12 184 ASN A O 1
ATOM 1469 N N . LEU A 1 185 ? -17.584 -1.341 -1.551 1.00 92.06 185 LEU A N 1
ATOM 1470 C CA . LEU A 1 185 ? -16.699 -0.369 -2.203 1.00 92.06 185 LEU A CA 1
ATOM 1471 C C . LEU A 1 185 ? -16.546 0.933 -1.408 1.00 92.06 185 LEU A C 1
ATOM 1473 O O . LEU A 1 185 ? -15.456 1.502 -1.410 1.00 92.06 185 LEU A O 1
ATOM 1477 N N . ASN A 1 186 ? -17.586 1.376 -0.696 1.00 91.69 186 ASN A N 1
ATOM 1478 C CA . ASN A 1 186 ? -17.531 2.606 0.096 1.00 91.69 186 ASN A CA 1
ATOM 1479 C C . ASN A 1 186 ? -16.528 2.475 1.245 1.00 91.69 186 ASN A C 1
ATOM 1481 O O . ASN A 1 186 ? -15.759 3.397 1.503 1.00 91.69 186 ASN A O 1
ATOM 1485 N N . ILE A 1 187 ? -16.480 1.313 1.895 1.00 92.81 187 ILE A N 1
ATOM 1486 C CA . ILE A 1 187 ? -15.537 1.045 2.989 1.00 92.81 187 ILE A CA 1
ATOM 1487 C C . ILE A 1 187 ? -14.108 0.979 2.474 1.00 92.81 187 ILE A C 1
ATOM 1489 O O . ILE A 1 187 ? -13.220 1.629 3.025 1.00 92.81 187 ILE A O 1
ATOM 1493 N N . ILE A 1 188 ? -13.896 0.260 1.372 1.00 93.25 188 ILE A N 1
ATOM 1494 C CA . ILE A 1 188 ? -12.590 0.178 0.715 1.00 93.25 188 ILE A CA 1
ATOM 1495 C C . ILE A 1 188 ? -12.108 1.583 0.310 1.00 93.25 188 ILE A C 1
ATOM 1497 O O . ILE A 1 188 ? -10.948 1.940 0.518 1.00 93.25 188 ILE A O 1
ATOM 1501 N N . GLN A 1 189 ? -13.005 2.416 -0.220 1.00 93.81 189 GLN A N 1
ATOM 1502 C CA . GLN A 1 189 ? -12.705 3.798 -0.578 1.00 93.81 189 GLN A CA 1
ATOM 1503 C C . GLN A 1 189 ? -12.360 4.659 0.645 1.00 93.81 189 GLN A C 1
ATOM 1505 O O . GLN A 1 189 ? -11.401 5.431 0.588 1.00 93.81 189 GLN A O 1
ATOM 1510 N N . ARG A 1 190 ? -13.095 4.529 1.756 1.00 92.50 190 ARG A N 1
ATOM 1511 C CA . ARG A 1 190 ? -12.798 5.251 3.004 1.00 92.50 190 ARG A CA 1
ATOM 1512 C C . ARG A 1 190 ? -11.448 4.839 3.594 1.00 92.50 190 ARG A C 1
ATOM 1514 O O . ARG A 1 190 ? -10.702 5.711 4.032 1.00 92.50 190 ARG A O 1
ATOM 1521 N N . LEU A 1 191 ? -11.095 3.553 3.531 1.00 94.19 191 LEU A N 1
ATOM 1522 C CA . LEU A 1 191 ? -9.782 3.059 3.958 1.00 94.19 191 LEU A CA 1
ATOM 1523 C C . LEU A 1 191 ? -8.648 3.678 3.123 1.00 94.19 191 LEU A C 1
ATOM 1525 O O . LEU A 1 191 ? -7.623 4.101 3.653 1.00 94.19 191 LEU A O 1
ATOM 1529 N N . ALA A 1 192 ? -8.841 3.786 1.809 1.00 94.12 192 ALA A N 1
ATOM 1530 C CA . ALA A 1 192 ? -7.876 4.459 0.947 1.00 94.12 192 ALA A CA 1
ATOM 1531 C C . ALA A 1 192 ? -7.735 5.948 1.294 1.00 94.12 192 ALA A C 1
ATOM 1533 O O . ALA A 1 192 ? -6.627 6.482 1.309 1.00 94.12 192 ALA A O 1
ATOM 1534 N N . LYS A 1 193 ? -8.861 6.611 1.584 1.00 94.00 193 LYS A N 1
ATOM 1535 C CA . LYS A 1 193 ? -8.904 8.030 1.940 1.00 94.00 193 LYS A CA 1
ATOM 1536 C C . LYS A 1 193 ? -8.114 8.311 3.219 1.00 94.00 193 LYS A C 1
ATOM 1538 O O . LYS A 1 193 ? -7.251 9.184 3.188 1.00 94.00 193 LYS A O 1
ATOM 1543 N N . ILE A 1 194 ? -8.347 7.554 4.298 1.00 93.50 194 ILE A N 1
ATOM 1544 C CA . ILE A 1 194 ? -7.613 7.748 5.562 1.00 93.50 194 ILE A CA 1
ATOM 1545 C C . ILE A 1 194 ? -6.110 7.507 5.381 1.00 93.50 194 ILE A C 1
ATOM 1547 O O . ILE A 1 194 ? -5.306 8.261 5.920 1.00 93.50 194 ILE A O 1
ATOM 1551 N N . TYR A 1 195 ? -5.713 6.533 4.551 1.00 93.19 195 TYR A N 1
ATOM 1552 C CA . TYR A 1 195 ? -4.303 6.321 4.225 1.00 93.19 195 TYR A CA 1
ATOM 1553 C C . TYR A 1 195 ? -3.686 7.530 3.511 1.00 93.19 195 TYR A C 1
ATOM 1555 O O . TYR A 1 195 ? -2.636 8.011 3.929 1.00 93.19 195 TYR A O 1
ATOM 1563 N N . ILE A 1 196 ? -4.332 8.062 2.469 1.00 91.81 196 ILE A N 1
ATOM 1564 C CA . ILE A 1 196 ? -3.822 9.245 1.754 1.00 91.81 196 ILE A CA 1
ATOM 1565 C C . ILE A 1 196 ? -3.734 10.453 2.691 1.00 91.81 196 ILE A C 1
ATOM 1567 O O . ILE A 1 196 ? -2.719 1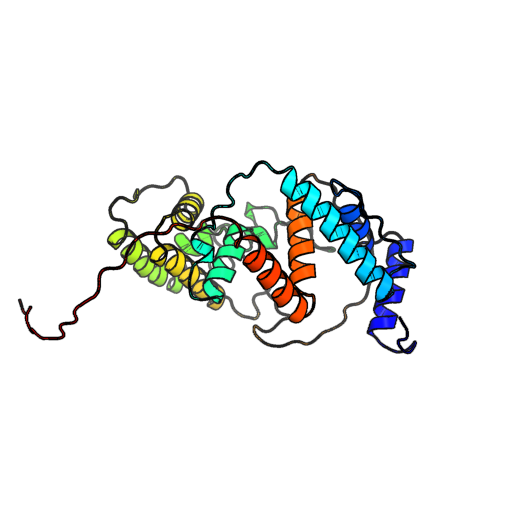1.146 2.693 1.00 91.81 196 ILE A O 1
ATOM 1571 N N . GLN A 1 197 ? -4.761 10.680 3.512 1.00 92.38 197 GLN A N 1
ATOM 1572 C CA . GLN A 1 197 ? -4.772 11.772 4.486 1.00 92.38 197 GLN A CA 1
ATOM 1573 C C . GLN A 1 197 ? -3.652 11.624 5.517 1.00 92.38 197 GLN A C 1
ATOM 1575 O O . GLN A 1 197 ? -2.991 12.607 5.827 1.00 92.38 197 GLN A O 1
ATOM 1580 N N . ARG A 1 198 ? -3.372 10.403 5.992 1.00 91.50 198 ARG A N 1
ATOM 1581 C CA . ARG A 1 198 ? -2.226 10.138 6.869 1.00 91.50 198 ARG A CA 1
ATOM 1582 C C . ARG A 1 198 ? -0.907 10.472 6.185 1.00 91.50 198 ARG A C 1
ATOM 1584 O O . ARG A 1 198 ? -0.053 11.083 6.811 1.00 91.50 198 ARG A O 1
ATOM 1591 N N . ILE A 1 199 ? -0.716 10.057 4.931 1.00 87.44 199 ILE A N 1
ATOM 1592 C CA . ILE A 1 199 ? 0.527 10.335 4.193 1.00 87.44 199 ILE A CA 1
ATOM 1593 C C . ILE A 1 199 ? 0.740 11.847 4.057 1.00 87.44 199 ILE A C 1
ATOM 1595 O O . ILE A 1 199 ? 1.862 12.313 4.210 1.00 87.44 199 ILE A O 1
ATOM 1599 N N . ALA A 1 200 ? -0.335 12.614 3.863 1.00 86.69 200 ALA A N 1
ATOM 1600 C CA . ALA A 1 200 ? -0.284 14.072 3.803 1.00 86.69 200 ALA A CA 1
ATOM 1601 C C . ALA A 1 200 ? 0.086 14.754 5.138 1.00 86.69 200 ALA A C 1
ATOM 1603 O O . ALA A 1 200 ? 0.415 15.936 5.131 1.00 86.69 200 ALA A O 1
ATOM 1604 N N . LEU A 1 201 ? 0.040 14.043 6.274 1.00 85.56 201 LEU A N 1
ATOM 1605 C CA . LEU A 1 201 ? 0.497 14.567 7.568 1.00 85.56 201 LEU A CA 1
ATOM 1606 C C . LEU A 1 201 ? 2.009 14.442 7.775 1.00 85.56 201 LEU A C 1
ATOM 1608 O O . LEU A 1 201 ? 2.532 15.011 8.732 1.00 85.56 201 LEU A O 1
ATOM 1612 N N . ILE A 1 202 ? 2.713 13.675 6.940 1.00 82.69 202 ILE A N 1
ATOM 1613 C CA . ILE A 1 202 ? 4.162 13.531 7.070 1.00 82.69 202 ILE A CA 1
ATOM 1614 C C . ILE A 1 202 ? 4.817 14.806 6.533 1.00 82.69 202 ILE A C 1
ATOM 1616 O O . ILE A 1 202 ? 4.536 15.195 5.397 1.00 82.69 202 ILE A O 1
ATOM 1620 N N . PRO A 1 203 ? 5.713 15.449 7.298 1.00 73.31 203 PRO A N 1
ATOM 1621 C CA . PRO A 1 203 ? 6.504 16.553 6.780 1.00 73.31 203 PRO A CA 1
ATOM 1622 C C . PRO A 1 203 ? 7.312 16.114 5.552 1.00 73.31 203 PRO A C 1
ATOM 1624 O O . PRO A 1 203 ? 7.983 15.085 5.599 1.00 73.31 203 PRO A O 1
ATOM 1627 N N . VAL A 1 204 ? 7.312 16.932 4.496 1.00 62.34 204 VAL A N 1
ATOM 1628 C CA . VAL A 1 204 ? 8.091 16.716 3.253 1.00 62.34 204 VAL A CA 1
ATOM 1629 C C . VAL A 1 204 ? 9.580 16.460 3.554 1.00 62.34 204 VAL A C 1
ATOM 1631 O O . VAL A 1 204 ? 10.234 15.649 2.915 1.00 62.34 204 VAL A O 1
ATOM 1634 N N . ASN A 1 205 ? 10.100 17.066 4.626 1.00 58.25 205 ASN A N 1
ATOM 1635 C CA . ASN A 1 205 ? 11.496 16.928 5.050 1.00 58.25 205 ASN A CA 1
ATOM 1636 C C . ASN A 1 205 ? 11.718 15.879 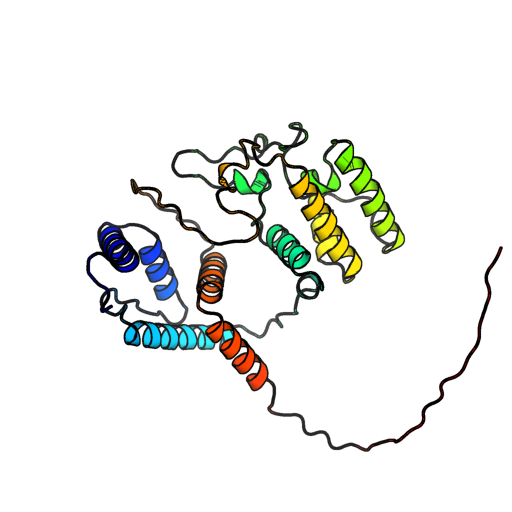6.151 1.00 58.25 205 ASN A C 1
ATOM 1638 O O . ASN A 1 205 ? 12.728 15.939 6.853 1.00 58.25 205 ASN A O 1
ATOM 1642 N N . HIS A 1 206 ? 10.783 14.951 6.377 1.00 58.59 206 HIS A N 1
ATOM 1643 C CA . HIS A 1 206 ? 10.995 13.934 7.401 1.00 58.59 206 HIS A CA 1
ATOM 1644 C C . HIS A 1 206 ? 12.199 13.055 7.001 1.00 58.59 206 HIS A C 1
ATOM 1646 O O . HIS A 1 206 ? 12.173 12.460 5.923 1.00 58.59 206 HIS A O 1
ATOM 1652 N N . PRO A 1 207 ? 13.243 12.919 7.842 1.00 56.84 207 PRO A N 1
ATOM 1653 C CA . PRO A 1 207 ? 14.497 12.252 7.468 1.00 56.84 207 PRO A CA 1
ATOM 1654 C C . PRO A 1 207 ? 14.315 10.779 7.071 1.00 56.84 207 PRO A C 1
ATOM 1656 O O . PRO A 1 207 ? 15.089 10.239 6.294 1.00 56.84 207 PRO A O 1
ATOM 1659 N N . SER A 1 208 ? 13.255 10.131 7.559 1.00 55.41 208 SER A N 1
ATOM 1660 C CA . SER A 1 208 ? 12.867 8.770 7.153 1.00 55.41 208 SER A CA 1
ATOM 1661 C C . SER A 1 208 ? 12.235 8.666 5.754 1.00 55.41 208 SER A C 1
ATOM 1663 O O . SER A 1 208 ? 12.065 7.559 5.259 1.00 55.41 208 SER A O 1
ATOM 1665 N N . TYR A 1 209 ? 11.850 9.787 5.137 1.00 54.22 209 TYR A N 1
ATOM 1666 C CA . TYR A 1 209 ? 11.087 9.849 3.881 1.00 54.22 209 TYR A CA 1
ATOM 1667 C C . TYR A 1 209 ? 11.766 10.692 2.794 1.00 54.22 209 TYR A C 1
ATOM 1669 O O . TYR A 1 209 ? 11.392 10.582 1.629 1.00 54.22 209 TYR A O 1
ATOM 1677 N N . SER A 1 210 ? 12.800 11.464 3.139 1.00 47.19 210 SER A N 1
ATOM 1678 C CA . SER A 1 210 ? 13.587 12.280 2.205 1.00 47.19 210 SER A CA 1
ATOM 1679 C C . SER A 1 210 ? 14.305 11.463 1.120 1.00 47.19 210 SER A C 1
ATOM 1681 O O . SER A 1 210 ? 14.596 11.993 0.053 1.00 47.19 210 SER A O 1
ATOM 1683 N N . ILE A 1 211 ? 14.528 10.159 1.338 1.00 44.94 211 ILE A N 1
ATOM 1684 C CA . ILE A 1 211 ? 15.087 9.233 0.332 1.00 44.94 211 ILE A CA 1
ATOM 1685 C C . ILE A 1 211 ? 14.075 8.935 -0.796 1.00 44.94 211 ILE A C 1
ATOM 1687 O O . ILE A 1 211 ? 14.461 8.610 -1.917 1.00 44.94 211 ILE A O 1
ATOM 1691 N N . LEU A 1 212 ? 12.771 9.099 -0.545 1.00 42.50 212 LEU A N 1
ATOM 1692 C CA . LEU A 1 212 ? 11.709 8.816 -1.520 1.00 42.50 212 LEU A CA 1
ATOM 1693 C C . LEU A 1 212 ? 11.259 10.055 -2.308 1.00 42.50 212 LEU A C 1
ATOM 1695 O O . LEU A 1 212 ? 10.481 9.910 -3.252 1.00 42.50 212 LEU A O 1
ATOM 1699 N N . ASP A 1 213 ? 11.732 11.248 -1.930 1.00 36.91 213 ASP A N 1
ATOM 1700 C CA . ASP A 1 213 ? 11.149 12.533 -2.339 1.00 36.91 213 ASP A CA 1
ATOM 1701 C C . ASP A 1 213 ? 11.958 13.299 -3.399 1.00 36.91 213 ASP A C 1
ATOM 1703 O O . ASP A 1 213 ? 11.839 14.510 -3.552 1.00 36.91 213 ASP A O 1
ATOM 1707 N N . THR A 1 214 ? 12.738 12.596 -4.225 1.00 38.59 214 THR A N 1
ATOM 1708 C CA . THR A 1 214 ? 13.229 13.183 -5.489 1.00 38.59 214 THR A CA 1
ATOM 1709 C C . THR A 1 214 ? 12.182 13.154 -6.607 1.00 38.59 214 THR A C 1
ATOM 1711 O O . THR A 1 214 ? 12.509 13.441 -7.757 1.00 38.59 214 THR A O 1
ATOM 1714 N N . ARG A 1 215 ? 10.912 12.819 -6.327 1.00 37.56 215 ARG A N 1
ATOM 1715 C CA . ARG A 1 215 ? 9.846 12.871 -7.339 1.00 37.56 215 ARG A CA 1
ATOM 1716 C C . ARG A 1 215 ? 8.613 13.616 -6.829 1.00 37.56 215 ARG A C 1
ATOM 1718 O O . ARG A 1 215 ? 7.881 13.058 -6.010 1.00 37.56 215 ARG A O 1
ATOM 1725 N N . PRO A 1 216 ? 8.313 14.813 -7.364 1.00 31.41 216 PRO A N 1
ATOM 1726 C CA . PRO A 1 216 ? 7.060 15.487 -7.068 1.00 31.41 216 PRO A CA 1
ATOM 1727 C C . PRO A 1 216 ? 5.858 14.659 -7.566 1.00 31.41 216 PRO A C 1
ATOM 1729 O O . PRO A 1 216 ? 5.986 13.834 -8.479 1.00 31.41 216 PRO A O 1
ATOM 1732 N N . PRO A 1 217 ? 4.655 14.870 -7.001 1.00 36.91 217 PRO A N 1
ATOM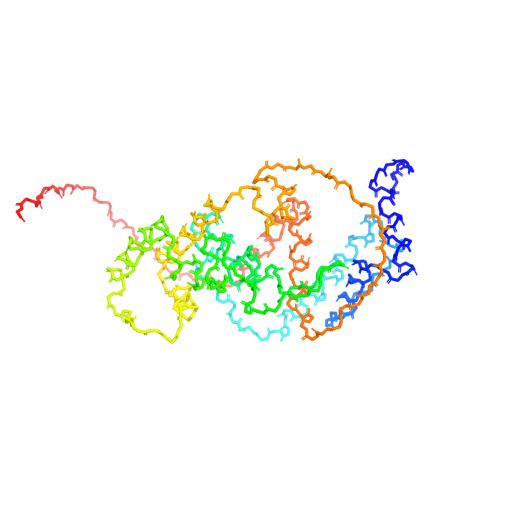 1733 C CA . PRO A 1 217 ? 3.466 14.078 -7.326 1.00 36.91 217 PRO A CA 1
ATOM 1734 C C . PRO A 1 217 ? 2.923 14.279 -8.759 1.00 36.91 217 PRO A C 1
ATOM 1736 O O . PRO A 1 217 ? 2.015 13.553 -9.169 1.00 36.91 217 PRO A O 1
ATOM 1739 N N . TRP A 1 218 ? 3.500 15.189 -9.548 1.00 37.66 218 TRP A N 1
ATOM 1740 C CA . TRP A 1 218 ? 3.176 15.434 -10.957 1.00 37.66 218 TRP A CA 1
ATOM 1741 C C . TRP A 1 218 ? 4.369 16.098 -11.657 1.00 37.66 218 TRP A C 1
ATOM 1743 O O . TRP A 1 218 ? 4.680 17.250 -11.376 1.00 37.66 218 TRP A O 1
ATOM 1753 N N . GLY A 1 219 ? 5.010 15.382 -12.585 1.00 26.16 219 GLY A N 1
ATOM 1754 C CA . GLY A 1 219 ? 6.021 15.947 -13.486 1.00 26.16 219 GLY A CA 1
ATOM 1755 C C . GLY A 1 219 ? 7.341 15.179 -13.502 1.00 26.16 219 GLY A C 1
ATOM 1756 O O . GLY A 1 219 ? 7.887 14.830 -12.461 1.00 26.16 219 GLY A O 1
ATOM 1757 N N . PHE A 1 220 ? 7.809 14.891 -14.715 1.00 37.06 220 PHE A N 1
ATOM 1758 C CA . PHE A 1 220 ? 9.129 14.351 -15.032 1.00 37.06 220 PHE A CA 1
ATOM 1759 C C . PHE A 1 220 ? 10.236 15.329 -14.617 1.00 37.06 220 PHE A C 1
ATOM 1761 O O . PHE A 1 220 ? 10.082 16.517 -14.861 1.00 37.06 220 PHE A O 1
ATOM 1768 N N . GLU A 1 221 ? 11.360 14.818 -14.106 1.00 25.67 221 GLU A N 1
ATOM 1769 C CA . GLU A 1 221 ? 12.705 15.118 -14.626 1.00 25.67 221 GLU A CA 1
ATOM 1770 C C . GLU A 1 221 ? 13.765 14.222 -13.964 1.00 25.67 221 GLU A C 1
ATOM 1772 O O . GLU A 1 221 ? 13.688 13.871 -12.787 1.00 25.67 221 GLU A O 1
ATOM 1777 N N . CYS A 1 222 ? 14.717 13.775 -14.781 1.00 33.22 222 CYS A N 1
ATOM 1778 C CA . CYS A 1 222 ? 15.806 12.880 -14.415 1.00 33.22 222 CYS A CA 1
ATOM 1779 C C . CYS A 1 222 ? 16.927 13.658 -13.718 1.00 33.22 222 CYS A C 1
ATOM 1781 O O . CYS A 1 222 ? 17.415 14.637 -14.275 1.00 33.22 222 CYS A O 1
ATOM 1783 N N . ILE A 1 223 ? 17.416 13.167 -12.575 1.00 24.56 223 ILE A N 1
ATOM 1784 C CA . ILE A 1 223 ? 18.711 13.585 -12.026 1.00 24.56 223 ILE A CA 1
ATOM 1785 C C . ILE A 1 223 ? 19.568 12.342 -11.781 1.00 24.56 223 ILE A C 1
ATOM 1787 O O . ILE A 1 223 ? 19.160 11.384 -11.125 1.00 24.56 223 ILE A O 1
ATOM 1791 N N . SER A 1 224 ? 20.746 12.374 -12.392 1.00 31.69 224 SER A N 1
ATOM 1792 C CA . SER A 1 224 ? 21.783 11.347 -12.437 1.00 31.69 224 SER A CA 1
ATOM 1793 C C . SER A 1 224 ? 22.500 11.194 -11.088 1.00 31.69 224 SER A C 1
ATOM 1795 O O . SER A 1 224 ? 22.876 12.194 -10.481 1.00 31.69 224 SER A O 1
ATOM 1797 N N . ILE A 1 225 ? 22.763 9.957 -10.652 1.00 28.92 225 ILE A N 1
ATOM 1798 C CA . ILE A 1 225 ? 23.621 9.627 -9.494 1.00 28.92 225 ILE A CA 1
ATOM 1799 C C . ILE A 1 225 ? 24.683 8.599 -9.958 1.00 28.92 225 ILE A C 1
ATOM 1801 O O . ILE A 1 225 ? 24.333 7.716 -10.747 1.00 28.92 225 ILE A O 1
ATOM 1805 N N . PRO A 1 226 ? 25.970 8.721 -9.552 1.00 26.81 226 PRO A N 1
ATOM 1806 C CA . PRO A 1 226 ? 27.092 7.954 -10.111 1.00 26.81 226 PRO A CA 1
ATOM 1807 C C . PRO A 1 226 ? 27.226 6.522 -9.539 1.00 26.81 226 PRO A C 1
ATOM 1809 O O . PRO A 1 226 ? 26.595 6.207 -8.529 1.00 26.81 226 PRO A O 1
ATOM 1812 N N . PRO A 1 227 ? 28.051 5.646 -10.161 1.00 37.78 227 PRO A N 1
ATOM 1813 C CA . PRO A 1 227 ? 28.011 4.198 -9.947 1.00 37.78 227 PRO A CA 1
ATOM 1814 C C . PRO A 1 227 ? 29.167 3.690 -9.074 1.00 37.78 227 PRO A C 1
ATOM 1816 O O . PRO A 1 227 ? 30.304 3.934 -9.443 1.00 37.78 227 PRO A O 1
ATOM 1819 N N . TYR A 1 228 ? 28.922 2.907 -8.010 1.00 29.38 228 TYR A N 1
ATOM 1820 C CA . TYR A 1 228 ? 29.920 1.960 -7.462 1.00 29.38 228 TYR A CA 1
ATOM 1821 C C . TYR A 1 228 ? 29.294 0.813 -6.631 1.00 29.38 228 TYR A C 1
ATOM 1823 O O . TYR A 1 228 ? 28.610 1.068 -5.647 1.00 29.38 228 TYR A O 1
ATOM 1831 N N . GLY A 1 229 ? 29.652 -0.440 -6.973 1.00 27.84 229 GLY A N 1
ATOM 1832 C CA . GLY A 1 229 ? 29.945 -1.533 -6.013 1.00 27.84 229 GLY A CA 1
ATOM 1833 C C . GLY A 1 229 ? 28.873 -2.617 -5.723 1.00 27.84 229 GLY A C 1
ATOM 1834 O O . GLY A 1 229 ? 27.743 -2.253 -5.428 1.00 27.84 229 GLY A O 1
ATOM 1835 N N . PRO A 1 230 ? 29.188 -3.943 -5.745 1.00 31.73 230 PRO A N 1
ATOM 1836 C CA . PRO A 1 230 ? 28.202 -5.033 -5.907 1.00 31.73 230 PRO A CA 1
ATOM 1837 C C . PRO A 1 230 ? 27.800 -5.799 -4.623 1.00 31.73 230 PRO A C 1
ATOM 1839 O O . PRO A 1 230 ? 28.636 -5.963 -3.735 1.00 31.73 230 PRO A O 1
ATOM 1842 N N . ARG A 1 231 ? 26.587 -6.405 -4.597 1.00 34.56 231 ARG A N 1
ATOM 1843 C CA . ARG A 1 231 ? 26.348 -7.876 -4.436 1.00 34.56 231 ARG A CA 1
ATOM 1844 C C . ARG A 1 231 ? 24.876 -8.298 -4.185 1.00 34.56 231 ARG A C 1
ATOM 1846 O O . ARG A 1 231 ? 24.237 -7.844 -3.249 1.00 34.56 231 ARG A O 1
ATOM 1853 N N . LEU A 1 232 ? 24.441 -9.247 -5.028 1.00 31.72 232 LEU A N 1
ATOM 1854 C CA . LEU A 1 232 ? 23.562 -10.427 -4.856 1.00 31.72 232 LEU A CA 1
ATOM 1855 C C . LEU A 1 232 ? 22.452 -10.432 -3.778 1.00 31.72 232 LEU A C 1
ATOM 1857 O O . LEU A 1 232 ? 22.731 -10.585 -2.592 1.00 31.72 232 LEU A O 1
ATOM 1861 N N . PHE A 1 233 ? 21.193 -10.520 -4.231 1.00 31.94 233 PHE A N 1
ATOM 1862 C CA . PHE A 1 233 ? 20.079 -11.076 -3.452 1.00 31.94 233 PHE A CA 1
ATOM 1863 C C . PHE A 1 233 ? 19.637 -12.427 -4.032 1.00 31.94 233 PHE A C 1
ATOM 1865 O O . PHE A 1 233 ? 18.952 -12.503 -5.048 1.00 31.94 233 PHE A O 1
ATOM 1872 N N . LEU A 1 234 ? 20.006 -13.507 -3.345 1.00 39.78 234 LEU A N 1
ATOM 1873 C CA . LEU A 1 234 ? 19.333 -14.802 -3.422 1.00 39.78 234 LEU A CA 1
ATOM 1874 C C . LEU A 1 234 ? 18.309 -14.838 -2.285 1.00 39.78 234 LEU A C 1
ATOM 1876 O O . LEU A 1 234 ? 18.711 -14.707 -1.134 1.00 39.78 234 LEU A O 1
ATOM 1880 N N . ASN A 1 235 ? 17.016 -14.974 -2.603 1.00 28.91 235 ASN A N 1
ATOM 1881 C CA . ASN A 1 235 ? 16.061 -15.816 -1.862 1.00 28.91 235 ASN A CA 1
ATOM 1882 C C . ASN A 1 235 ? 14.644 -15.776 -2.482 1.00 28.91 235 ASN A C 1
ATOM 1884 O O . ASN A 1 235 ? 13.841 -14.875 -2.250 1.00 28.91 235 ASN A O 1
ATOM 1888 N N . GLY A 1 236 ? 14.321 -16.825 -3.243 1.00 34.16 236 GLY A N 1
ATOM 1889 C CA . GLY A 1 236 ? 13.091 -17.607 -3.050 1.00 34.16 236 GLY A CA 1
ATOM 1890 C C . GLY A 1 236 ? 11.713 -17.042 -3.421 1.00 34.16 236 GLY A C 1
ATOM 1891 O O . GLY A 1 236 ? 10.734 -17.737 -3.179 1.00 34.16 236 GLY A O 1
ATOM 1892 N N . THR A 1 237 ? 11.574 -15.852 -4.016 1.00 37.31 237 THR A N 1
ATOM 1893 C CA . THR A 1 237 ? 10.250 -15.318 -4.440 1.00 37.31 237 THR A CA 1
ATOM 1894 C C . THR A 1 237 ? 10.230 -14.774 -5.876 1.00 37.31 237 THR A C 1
ATOM 1896 O O . THR A 1 237 ? 9.542 -13.805 -6.193 1.00 37.31 237 THR A O 1
ATOM 1899 N N . ALA A 1 238 ? 10.960 -15.439 -6.776 1.00 38.09 238 ALA A N 1
ATOM 1900 C CA . ALA A 1 238 ? 11.110 -15.047 -8.181 1.00 38.09 238 ALA A CA 1
ATOM 1901 C C . ALA A 1 238 ? 9.794 -14.751 -8.951 1.00 38.09 238 ALA A C 1
ATOM 1903 O O . ALA A 1 238 ? 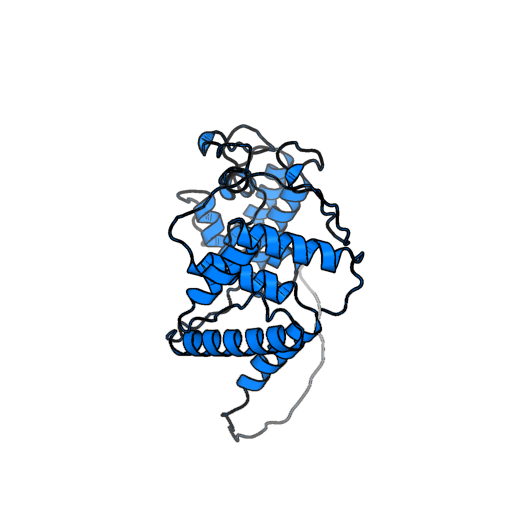9.774 -13.766 -9.688 1.00 38.09 238 ALA A O 1
ATOM 1904 N N . PRO A 1 239 ? 8.670 -15.484 -8.789 1.00 42.22 239 PRO A N 1
ATOM 1905 C CA . PRO A 1 239 ? 7.530 -15.312 -9.698 1.00 42.22 239 PRO A CA 1
ATOM 1906 C C . PRO A 1 239 ? 6.818 -13.957 -9.564 1.00 42.22 239 PRO A C 1
ATOM 1908 O O . PRO A 1 239 ? 6.433 -13.352 -10.560 1.00 42.22 239 PRO A O 1
ATOM 1911 N N . VAL A 1 240 ? 6.649 -13.452 -8.337 1.00 42.00 240 VAL A N 1
ATOM 1912 C CA . VAL A 1 240 ? 5.893 -12.207 -8.089 1.00 42.00 240 VAL A CA 1
ATOM 1913 C C . VAL A 1 240 ? 6.741 -10.979 -8.415 1.00 42.00 240 VAL A C 1
ATOM 1915 O O . VAL A 1 240 ? 6.237 -10.010 -8.979 1.00 42.00 240 VAL A O 1
ATOM 1918 N N . TYR A 1 241 ? 8.039 -11.040 -8.116 1.00 42.78 241 TYR A N 1
ATOM 1919 C CA . TYR A 1 241 ? 8.984 -9.968 -8.414 1.00 42.78 241 TYR A CA 1
ATOM 1920 C C . TYR A 1 241 ? 9.161 -9.766 -9.927 1.00 42.78 241 TYR A C 1
ATOM 1922 O O . TYR A 1 241 ? 9.116 -8.635 -10.407 1.00 42.78 241 TYR A O 1
ATOM 1930 N N . ILE A 1 242 ? 9.240 -10.861 -10.695 1.00 46.19 242 ILE A N 1
ATOM 1931 C CA . ILE A 1 242 ? 9.309 -10.827 -12.163 1.00 46.19 242 ILE A CA 1
ATOM 1932 C C . ILE A 1 242 ? 8.039 -10.206 -12.760 1.00 46.19 242 ILE A C 1
ATOM 1934 O O . ILE A 1 242 ? 8.133 -9.359 -13.643 1.00 46.19 242 ILE A O 1
ATOM 1938 N N . LEU A 1 243 ? 6.851 -10.545 -12.246 1.00 45.75 243 LEU A N 1
ATOM 1939 C CA . LEU A 1 243 ? 5.594 -9.944 -12.708 1.00 45.75 243 LEU A CA 1
ATOM 1940 C C . LEU A 1 243 ? 5.492 -8.449 -12.379 1.00 45.75 243 LEU A C 1
ATOM 1942 O O . LEU A 1 243 ? 4.957 -7.692 -13.183 1.00 45.75 243 LEU A O 1
ATOM 1946 N N . LEU A 1 244 ? 6.017 -8.004 -11.234 1.00 47.69 244 LEU A N 1
ATOM 1947 C CA . LEU A 1 244 ? 6.049 -6.585 -10.867 1.00 47.69 244 LEU A CA 1
ATOM 1948 C C . LEU A 1 244 ? 7.034 -5.792 -11.733 1.00 47.69 244 LEU A C 1
ATOM 1950 O O . LEU A 1 244 ? 6.688 -4.699 -12.179 1.00 47.69 244 LEU A O 1
ATOM 1954 N N . LEU A 1 245 ? 8.212 -6.351 -12.023 1.00 48.50 245 LEU A N 1
ATOM 1955 C CA . LEU A 1 245 ? 9.186 -5.751 -12.937 1.00 48.50 245 LEU A CA 1
ATOM 1956 C C . LEU A 1 245 ? 8.665 -5.706 -14.375 1.00 48.50 245 LEU A C 1
ATOM 1958 O O . LEU A 1 245 ? 8.771 -4.668 -15.021 1.00 48.50 245 LEU A O 1
ATOM 1962 N N . LEU A 1 246 ? 8.036 -6.781 -14.859 1.00 47.88 246 LEU A N 1
ATOM 1963 C CA . LEU A 1 246 ? 7.418 -6.820 -16.185 1.00 47.88 246 LEU A CA 1
ATOM 1964 C C . LEU A 1 246 ? 6.227 -5.867 -16.275 1.00 47.88 246 LEU A C 1
ATOM 1966 O O . LEU A 1 246 ? 6.116 -5.138 -17.251 1.00 47.88 246 LEU A O 1
ATOM 1970 N N . HIS A 1 247 ? 5.369 -5.798 -15.257 1.00 48.09 247 HIS A N 1
ATOM 1971 C CA . HIS A 1 247 ? 4.257 -4.849 -15.232 1.00 48.09 247 HIS A CA 1
ATOM 1972 C C . HIS A 1 247 ? 4.755 -3.398 -15.178 1.00 48.09 247 HIS A C 1
ATOM 1974 O O . HIS A 1 247 ? 4.204 -2.544 -15.863 1.00 48.09 247 HIS A O 1
ATOM 1980 N N . TYR A 1 248 ? 5.819 -3.110 -14.421 1.00 43.94 248 TYR A N 1
ATOM 1981 C CA . TYR A 1 248 ? 6.452 -1.789 -14.394 1.00 43.94 248 TYR A CA 1
ATOM 1982 C C . TYR A 1 248 ? 7.103 -1.438 -15.740 1.00 43.94 248 TYR A C 1
ATOM 1984 O O . TYR A 1 248 ? 6.921 -0.329 -16.232 1.00 43.94 248 TYR A O 1
ATOM 1992 N N . PHE A 1 249 ? 7.787 -2.392 -16.375 1.00 44.97 249 PHE A N 1
ATOM 1993 C CA . PHE A 1 249 ? 8.399 -2.241 -17.696 1.00 44.97 249 PHE A CA 1
ATOM 1994 C C . PHE A 1 249 ? 7.351 -2.046 -18.804 1.00 44.97 249 PHE A C 1
ATOM 1996 O O . PHE A 1 249 ? 7.493 -1.156 -19.635 1.00 44.97 249 PHE A O 1
ATOM 2003 N N . ILE A 1 250 ? 6.254 -2.809 -18.777 1.00 45.25 250 ILE A N 1
ATOM 2004 C CA . ILE A 1 250 ? 5.118 -2.682 -19.704 1.00 45.25 250 ILE A CA 1
ATOM 2005 C C . ILE A 1 250 ? 4.386 -1.352 -19.492 1.00 45.25 250 ILE A C 1
ATOM 2007 O O . ILE A 1 250 ? 4.008 -0.707 -20.462 1.00 45.25 250 ILE A O 1
ATOM 2011 N N . TRP A 1 251 ? 4.212 -0.915 -18.242 1.00 42.53 251 TRP A N 1
ATOM 2012 C CA . TRP A 1 251 ? 3.589 0.372 -17.915 1.00 42.53 251 TRP A CA 1
ATOM 2013 C C . TRP A 1 251 ? 4.497 1.576 -18.230 1.00 42.53 251 TRP A C 1
ATOM 2015 O O . TRP A 1 251 ? 4.003 2.678 -18.444 1.00 42.53 251 TRP A O 1
ATOM 2025 N N . SER A 1 252 ? 5.815 1.361 -18.273 1.00 40.22 252 SER A N 1
ATOM 2026 C CA . SER A 1 252 ? 6.841 2.336 -18.665 1.00 40.22 252 SER A CA 1
ATOM 2027 C C . SER A 1 252 ? 7.054 2.423 -20.182 1.00 40.22 252 SER A C 1
ATOM 2029 O O . SER A 1 252 ? 7.757 3.328 -20.636 1.00 40.22 252 SER A O 1
ATOM 2031 N N . LEU A 1 253 ? 6.507 1.490 -20.963 1.00 35.25 253 LEU A N 1
ATOM 2032 C CA . LEU A 1 253 ? 6.529 1.541 -22.420 1.00 35.25 253 LEU A CA 1
ATOM 2033 C C . LEU A 1 253 ? 5.312 2.329 -22.923 1.00 35.25 253 LEU A C 1
ATOM 2035 O O . LEU A 1 253 ? 4.225 2.238 -22.363 1.00 35.25 253 LEU A O 1
ATOM 2039 N N . ASP A 1 254 ? 5.555 3.116 -23.967 1.00 39.72 254 ASP A N 1
ATOM 2040 C CA . ASP A 1 254 ? 4.683 4.108 -24.605 1.00 39.72 254 ASP A CA 1
ATOM 2041 C C . ASP A 1 254 ? 3.162 3.811 -24.591 1.00 39.72 254 ASP A C 1
ATOM 2043 O O . ASP A 1 254 ? 2.707 2.669 -24.723 1.00 39.72 254 ASP A O 1
ATOM 2047 N N . HIS A 1 255 ? 2.357 4.873 -24.483 1.00 44.88 255 HIS A N 1
ATOM 2048 C CA . HIS A 1 255 ? 0.903 4.864 -24.254 1.00 44.88 255 HIS A CA 1
ATOM 2049 C C . HIS A 1 255 ? 0.108 4.098 -25.339 1.00 44.88 255 HIS A C 1
ATOM 2051 O O . HIS A 1 255 ? -1.021 3.646 -25.106 1.00 44.88 255 HIS A O 1
ATOM 2057 N N . THR A 1 256 ? 0.713 3.912 -26.511 1.00 38.81 256 THR A N 1
ATOM 2058 C CA . THR A 1 256 ? 0.249 3.111 -27.652 1.00 38.81 256 THR A CA 1
ATOM 2059 C C . THR A 1 256 ? 0.172 1.615 -27.338 1.00 38.81 256 THR A C 1
ATOM 2061 O O . THR A 1 256 ? -0.854 0.993 -27.611 1.00 38.81 256 THR A O 1
ATOM 2064 N N . VAL A 1 257 ? 1.163 1.043 -26.646 1.00 44.22 257 VAL A N 1
ATOM 2065 C CA . VAL A 1 257 ? 1.200 -0.400 -26.321 1.00 44.22 257 VAL A CA 1
ATOM 2066 C C . VAL A 1 257 ? 0.116 -0.772 -25.306 1.00 44.22 257 VAL A C 1
ATOM 2068 O O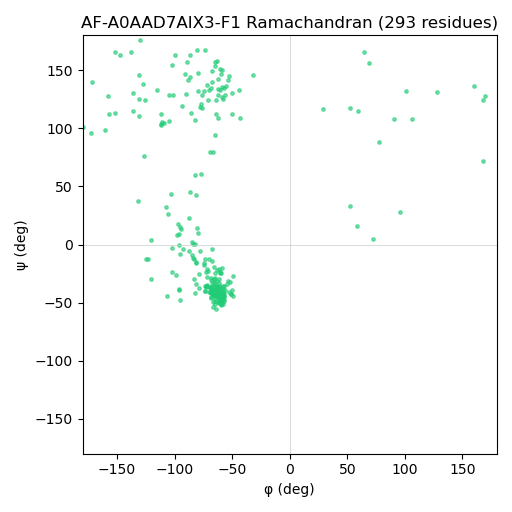 . VAL A 1 257 ? -0.536 -1.807 -25.430 1.00 44.22 257 VAL A O 1
ATOM 2071 N N . ALA A 1 258 ? -0.151 0.103 -24.332 1.00 42.47 258 ALA A N 1
ATOM 2072 C CA . ALA A 1 258 ? -1.239 -0.081 -23.369 1.00 42.47 258 ALA A CA 1
ATOM 2073 C C . ALA A 1 258 ? -2.635 -0.048 -24.025 1.00 42.47 258 ALA A C 1
ATOM 2075 O O . ALA A 1 258 ? -3.587 -0.613 -23.482 1.00 42.47 258 ALA A O 1
ATOM 2076 N N . THR A 1 259 ? -2.763 0.608 -25.181 1.00 45.50 259 THR A N 1
ATOM 2077 C CA . THR A 1 259 ? -4.019 0.710 -25.936 1.00 45.50 259 THR A CA 1
ATOM 2078 C C . THR A 1 259 ? -4.240 -0.535 -26.797 1.00 45.50 259 THR A C 1
ATOM 2080 O O . THR A 1 259 ? -5.334 -1.098 -26.772 1.00 45.50 259 THR A O 1
ATOM 2083 N N . GLU A 1 260 ? -3.190 -1.047 -27.443 1.00 42.91 260 GLU A N 1
ATOM 2084 C CA . GLU A 1 260 ? -3.231 -2.312 -28.192 1.00 42.91 260 GLU A CA 1
ATOM 2085 C C . GLU A 1 260 ? -3.508 -3.516 -27.282 1.00 42.91 260 GLU A C 1
ATOM 2087 O O . GLU A 1 260 ? -4.331 -4.363 -27.615 1.00 42.91 260 GLU A O 1
ATOM 2092 N N . LEU A 1 261 ? -2.923 -3.561 -26.078 1.00 39.84 261 LEU A N 1
ATOM 2093 C CA . LEU A 1 261 ? -3.195 -4.622 -25.097 1.00 39.84 261 LEU A CA 1
ATOM 2094 C C . LEU A 1 261 ? -4.647 -4.596 -24.590 1.00 39.84 261 LEU A C 1
ATOM 2096 O O . LEU A 1 261 ? -5.241 -5.648 -24.362 1.00 39.84 261 LEU A O 1
ATOM 2100 N N . ARG A 1 262 ? -5.255 -3.408 -24.459 1.00 45.06 262 ARG A N 1
ATOM 2101 C CA . ARG A 1 262 ? -6.690 -3.276 -24.141 1.00 45.06 262 ARG A CA 1
ATOM 2102 C C . ARG A 1 262 ? -7.574 -3.764 -25.284 1.00 45.06 262 ARG A C 1
ATOM 2104 O O . ARG A 1 262 ? -8.583 -4.404 -25.011 1.00 45.06 262 ARG A O 1
ATOM 2111 N N . GLN A 1 263 ? -7.198 -3.494 -26.533 1.00 45.34 263 GLN A N 1
ATOM 2112 C CA . GLN A 1 263 ? -7.921 -3.979 -27.712 1.00 45.34 263 GLN A CA 1
ATOM 2113 C C . GLN A 1 263 ? -7.785 -5.495 -27.887 1.00 45.34 263 GLN A C 1
ATOM 2115 O O . GLN A 1 263 ? -8.768 -6.150 -28.214 1.00 45.34 263 GLN A O 1
ATOM 2120 N N . LEU A 1 264 ? -6.621 -6.073 -27.581 1.00 40.44 264 LEU A N 1
ATOM 2121 C CA . LEU A 1 264 ? -6.398 -7.522 -27.622 1.00 40.44 264 LEU A CA 1
ATOM 2122 C C . LEU A 1 264 ? -7.198 -8.265 -26.539 1.00 40.44 264 LEU A C 1
ATOM 2124 O O . LEU A 1 264 ? -7.760 -9.325 -26.801 1.00 40.44 264 LEU A O 1
ATOM 2128 N N . ILE A 1 265 ? -7.299 -7.688 -25.336 1.00 41.75 265 ILE A N 1
ATOM 2129 C CA . ILE A 1 265 ? -8.117 -8.237 -24.242 1.00 41.75 265 ILE A CA 1
ATOM 2130 C C . ILE A 1 265 ? -9.621 -8.068 -24.527 1.00 41.75 265 ILE A C 1
ATOM 2132 O O . ILE A 1 265 ? -10.402 -8.950 -24.180 1.00 41.75 265 ILE A O 1
ATOM 2136 N N . ALA A 1 266 ? -10.035 -6.971 -25.170 1.00 43.19 266 ALA A N 1
ATOM 2137 C CA . ALA A 1 266 ? -11.431 -6.743 -25.550 1.00 43.19 266 ALA A CA 1
ATOM 2138 C C . ALA A 1 266 ? -11.871 -7.613 -26.744 1.00 43.19 266 ALA A C 1
ATOM 2140 O O . ALA A 1 266 ? -12.966 -8.163 -26.721 1.00 43.19 266 ALA A O 1
ATOM 2141 N N . GLY A 1 267 ? -11.011 -7.794 -27.750 1.00 37.09 267 GLY A N 1
ATOM 2142 C CA . GLY A 1 267 ? -11.294 -8.610 -28.936 1.00 37.09 267 GLY A CA 1
ATOM 2143 C C . GLY A 1 267 ? -11.262 -10.122 -28.684 1.00 37.09 267 GLY A C 1
ATOM 2144 O O . GLY A 1 267 ? -11.824 -10.883 -29.464 1.00 37.09 267 GLY A O 1
ATOM 2145 N N . GLY A 1 268 ? -10.653 -10.569 -27.582 1.00 34.62 268 GLY A N 1
ATOM 2146 C CA . GLY A 1 268 ? -10.629 -11.979 -27.176 1.00 34.62 268 GLY A CA 1
ATOM 2147 C C . GLY A 1 268 ? -11.918 -12.492 -26.520 1.00 34.62 268 GLY A C 1
ATOM 2148 O O . GLY A 1 268 ? -11.997 -13.684 -26.236 1.00 34.62 268 GLY A O 1
ATOM 2149 N N . LEU A 1 269 ? -12.913 -11.629 -26.265 1.00 36.22 269 LEU A N 1
ATOM 2150 C CA . LEU A 1 269 ? -14.192 -12.015 -25.649 1.00 36.22 269 LEU A CA 1
ATOM 2151 C C . LEU A 1 269 ? -15.373 -12.137 -26.629 1.00 36.22 269 LEU A C 1
ATOM 2153 O O . LEU A 1 269 ? -16.443 -12.560 -26.202 1.00 36.22 269 LEU A O 1
ATOM 2157 N N . ASP A 1 270 ? -15.194 -11.831 -27.917 1.00 34.78 270 ASP A N 1
ATOM 2158 C CA . ASP A 1 270 ? -16.297 -11.741 -28.892 1.00 34.78 270 ASP A CA 1
ATOM 2159 C C . ASP A 1 270 ? -16.406 -12.953 -29.833 1.00 34.78 270 ASP A C 1
ATOM 2161 O O . ASP A 1 270 ? -16.658 -12.845 -31.032 1.00 34.78 270 ASP A O 1
ATOM 2165 N N . SER A 1 271 ? -16.266 -14.161 -29.288 1.00 36.41 271 SER A N 1
ATOM 2166 C CA . SER A 1 271 ? -16.770 -15.352 -29.977 1.00 36.41 271 SER A CA 1
ATOM 2167 C C . SER A 1 271 ? -17.594 -16.221 -29.033 1.00 36.41 271 SER A C 1
ATOM 2169 O O . SER A 1 271 ? -17.139 -16.636 -27.975 1.00 36.41 271 SER A O 1
ATOM 2171 N N . THR A 1 272 ? -18.826 -16.481 -29.483 1.00 34.81 272 THR A N 1
ATOM 2172 C CA . THR A 1 272 ? -19.885 -17.323 -28.903 1.00 34.81 272 THR A CA 1
ATOM 2173 C C . THR A 1 272 ? -20.676 -16.724 -27.736 1.00 34.81 272 THR A C 1
ATOM 2175 O O . THR A 1 272 ? -20.357 -16.987 -26.588 1.00 34.81 272 THR A O 1
ATOM 2178 N N . VAL A 1 273 ? -21.755 -15.986 -28.038 1.00 30.47 273 VAL A N 1
ATOM 2179 C CA . VAL A 1 273 ? -23.150 -16.341 -27.681 1.00 30.47 273 VAL A CA 1
ATOM 2180 C C . VAL A 1 273 ? -24.091 -15.546 -28.605 1.00 30.47 273 VAL A C 1
ATOM 2182 O O . VAL A 1 273 ? -24.400 -14.385 -28.353 1.00 30.47 273 VAL A O 1
ATOM 2185 N N . THR A 1 274 ? -24.578 -16.171 -29.678 1.00 27.39 274 THR A N 1
ATOM 2186 C CA . THR A 1 274 ? -25.833 -15.764 -30.324 1.00 27.39 274 THR A CA 1
ATOM 2187 C C . THR A 1 274 ? -26.980 -16.388 -29.536 1.00 27.39 274 THR A C 1
ATOM 2189 O O . THR A 1 274 ? -27.196 -17.596 -29.603 1.00 27.39 274 THR A O 1
ATOM 2192 N N . VAL A 1 275 ? -27.713 -15.574 -28.777 1.00 30.22 275 VAL A N 1
ATOM 2193 C CA . VAL A 1 275 ? -29.055 -15.925 -28.297 1.00 30.22 275 VAL A CA 1
ATOM 2194 C C . VAL A 1 275 ? -30.031 -15.009 -29.018 1.00 30.22 275 VAL A C 1
ATOM 2196 O O . VAL A 1 275 ? -30.139 -13.820 -28.724 1.00 30.22 275 VAL A O 1
ATOM 2199 N N . GLU A 1 276 ? -30.715 -15.586 -30.001 1.00 27.66 276 GLU A N 1
ATOM 2200 C CA . GLU A 1 276 ? -31.997 -15.088 -30.483 1.00 27.66 276 GLU A CA 1
ATOM 2201 C C . GLU A 1 276 ? -32.995 -15.078 -29.322 1.00 27.66 276 GLU A C 1
ATOM 2203 O O . GLU A 1 276 ? -33.102 -16.061 -28.586 1.00 27.66 276 GLU A O 1
ATOM 2208 N N . GLY A 1 277 ? -33.775 -14.006 -29.166 1.00 28.88 277 GLY A N 1
ATOM 2209 C CA . GLY A 1 277 ? -34.863 -14.054 -28.195 1.00 28.88 277 GLY A CA 1
ATOM 2210 C C . GLY A 1 277 ? -35.548 -12.746 -27.842 1.00 28.88 277 GLY A C 1
ATOM 2211 O O . GLY A 1 277 ? -35.445 -12.309 -26.709 1.00 28.88 277 GLY A O 1
ATOM 2212 N N . LYS A 1 278 ? -36.332 -12.229 -28.794 1.00 29.88 278 LYS A N 1
ATOM 2213 C CA . LYS A 1 278 ? -37.610 -11.511 -28.605 1.00 29.88 278 LYS A CA 1
ATOM 2214 C C . LYS A 1 278 ? -37.617 -10.234 -27.754 1.00 29.88 278 LYS A C 1
ATOM 2216 O O . LYS A 1 278 ? -37.502 -10.239 -26.535 1.00 29.88 278 LYS A O 1
ATOM 2221 N N . GLY A 1 279 ? -37.913 -9.138 -28.450 1.00 27.67 279 GLY A N 1
ATOM 2222 C CA . GLY A 1 279 ? -38.240 -7.855 -27.855 1.00 27.67 279 GLY A CA 1
ATOM 2223 C C . GLY A 1 279 ? -39.532 -7.854 -27.042 1.00 27.67 279 GLY A C 1
ATOM 2224 O O . GLY A 1 279 ? -40.459 -8.625 -27.290 1.00 27.67 279 GLY A O 1
ATOM 2225 N N . VAL A 1 280 ? -39.588 -6.893 -26.127 1.00 27.52 280 VAL A N 1
ATOM 2226 C CA . VAL A 1 280 ? -40.820 -6.251 -25.676 1.00 27.52 280 VAL A CA 1
ATOM 2227 C C . VAL A 1 280 ? -40.535 -4.753 -25.612 1.00 27.52 280 VAL A C 1
ATOM 2229 O O . VAL A 1 280 ? -39.509 -4.316 -25.095 1.00 27.52 280 VAL A O 1
ATOM 2232 N N . VAL A 1 281 ? -41.438 -3.995 -26.220 1.00 28.92 281 VAL A N 1
ATOM 2233 C CA . VAL A 1 281 ? -41.416 -2.547 -26.406 1.00 28.92 281 VAL A CA 1
ATOM 2234 C C . VAL A 1 281 ? -42.349 -1.905 -25.371 1.00 28.92 281 VAL A C 1
ATOM 2236 O O . VAL A 1 281 ? -43.515 -2.281 -25.320 1.00 28.92 281 VAL A O 1
ATOM 2239 N N . CYS A 1 282 ? -41.811 -0.905 -24.649 1.00 25.78 282 CYS A N 1
ATOM 2240 C CA . CYS A 1 282 ? -42.454 0.286 -24.040 1.00 25.78 282 CYS A CA 1
ATOM 2241 C C . CYS A 1 282 ? -43.501 0.119 -22.903 1.00 25.78 282 CYS A C 1
ATOM 2243 O O . CYS A 1 282 ? -44.024 -0.975 -22.724 1.00 25.78 282 CYS A O 1
ATOM 2245 N N . PRO A 1 283 ? -43.864 1.198 -22.152 1.00 36.84 283 PRO A N 1
ATOM 2246 C CA . PRO A 1 283 ? -43.490 2.616 -22.295 1.00 36.84 283 PRO A CA 1
ATOM 2247 C C . PRO A 1 283 ? -42.980 3.332 -21.019 1.00 36.84 283 PRO A C 1
ATOM 2249 O O . PRO A 1 283 ? -42.946 2.802 -19.915 1.00 36.84 283 PRO A O 1
ATOM 2252 N N . VAL A 1 284 ? -42.583 4.581 -21.267 1.00 33.50 284 VAL A N 1
ATOM 2253 C CA . VAL A 1 284 ? -42.255 5.692 -20.362 1.00 33.50 284 VAL A CA 1
ATOM 2254 C C . VAL A 1 284 ? -43.438 6.077 -19.461 1.00 33.50 284 VAL A C 1
ATOM 2256 O O . VAL A 1 284 ? -44.572 6.098 -19.932 1.00 33.50 284 VAL A O 1
ATOM 2259 N N . SER A 1 285 ? -43.149 6.512 -18.231 1.00 30.86 285 SER A N 1
ATOM 2260 C CA . SER A 1 285 ? -43.873 7.618 -17.586 1.00 30.86 285 SER A CA 1
ATOM 2261 C C . SER A 1 285 ? -42.959 8.333 -16.583 1.00 30.86 285 SER A C 1
ATOM 2263 O O . SER A 1 285 ? -42.548 7.751 -15.578 1.00 30.86 285 SER A O 1
ATOM 2265 N N . GLU A 1 286 ? -42.634 9.584 -16.894 1.00 33.53 286 GLU A N 1
ATOM 2266 C CA . GLU A 1 286 ? -42.360 10.628 -15.907 1.00 33.53 286 GLU A CA 1
ATOM 2267 C C . GLU A 1 286 ? -43.684 10.950 -15.194 1.00 33.53 286 GLU A C 1
ATOM 2269 O O . GLU A 1 286 ? -44.714 10.988 -15.862 1.00 33.53 286 GLU A O 1
ATOM 2274 N N . ASP A 1 287 ? -43.670 11.059 -13.861 1.00 30.59 287 ASP A N 1
ATOM 2275 C CA . ASP A 1 287 ? -44.310 12.142 -13.091 1.00 30.59 287 ASP A CA 1
ATOM 2276 C C . ASP A 1 287 ? -44.366 11.836 -11.577 1.00 30.59 287 ASP A C 1
ATOM 2278 O O . ASP A 1 287 ? -44.904 10.827 -11.130 1.00 30.59 287 ASP A O 1
ATOM 2282 N N . GLU A 1 288 ? -43.793 12.787 -10.832 1.00 31.47 288 GLU A N 1
ATOM 2283 C CA . GLU A 1 288 ? -44.298 13.420 -9.602 1.00 31.47 288 GLU A CA 1
ATOM 2284 C C . GLU A 1 288 ? -44.434 12.695 -8.241 1.00 31.47 288 GLU A C 1
ATOM 2286 O O . GLU A 1 288 ? -44.634 11.494 -8.102 1.00 31.47 288 GLU A O 1
ATOM 2291 N N . ILE A 1 289 ? -44.414 13.574 -7.220 1.00 34.97 289 ILE A N 1
ATOM 2292 C CA . ILE A 1 289 ? -44.625 13.430 -5.765 1.00 34.97 289 ILE A CA 1
ATOM 2293 C C . ILE A 1 289 ? -43.321 13.144 -4.983 1.00 34.97 289 ILE A C 1
ATOM 2295 O O . ILE A 1 289 ? -42.745 12.070 -5.061 1.00 34.97 289 ILE A O 1
ATOM 2299 N N . GLY A 1 290 ? -42.734 14.048 -4.190 1.00 29.30 290 GLY A N 1
ATOM 2300 C CA . GLY A 1 290 ? -43.277 15.207 -3.479 1.00 29.30 290 GLY A CA 1
ATOM 2301 C C . GLY A 1 290 ? -43.373 14.917 -1.973 1.00 29.30 290 GLY A C 1
ATOM 2302 O O . GLY A 1 290 ? -44.239 14.164 -1.559 1.00 29.30 290 GLY A O 1
ATOM 2303 N N . ALA A 1 291 ? -42.490 15.556 -1.194 1.00 33.53 291 ALA A N 1
ATOM 2304 C CA . ALA A 1 291 ? -42.614 15.928 0.226 1.00 33.53 291 ALA A CA 1
ATOM 2305 C C . ALA A 1 291 ? -42.992 14.870 1.294 1.00 33.53 291 ALA A C 1
ATOM 2307 O O . ALA A 1 291 ? -44.122 14.406 1.371 1.00 33.53 291 ALA A O 1
ATOM 2308 N N . ASN A 1 292 ? -42.075 14.639 2.242 1.00 32.97 292 ASN A N 1
ATOM 2309 C CA . ASN A 1 292 ? -42.211 14.991 3.672 1.00 32.97 292 ASN A CA 1
ATOM 2310 C C . ASN A 1 292 ? -41.240 14.163 4.516 1.00 32.97 292 ASN A C 1
ATOM 2312 O O . ASN A 1 292 ? -41.143 12.960 4.311 1.00 32.97 292 ASN A O 1
ATOM 2316 N N . LEU A 1 293 ? -40.566 14.810 5.472 1.00 33.78 293 LEU A N 1
ATOM 2317 C CA . LEU A 1 293 ? -40.317 14.292 6.824 1.00 33.78 293 LEU A CA 1
ATOM 2318 C C . LEU A 1 293 ? -39.672 15.408 7.660 1.00 33.78 293 LEU A C 1
ATOM 2320 O O . LEU A 1 293 ? -38.466 15.645 7.616 1.00 33.78 293 LEU A O 1
ATOM 2324 N N . SER A 1 294 ? -40.533 16.105 8.393 1.00 41.81 294 SER A N 1
ATOM 2325 C CA . SER A 1 294 ? -40.229 16.808 9.631 1.00 41.81 294 SER A CA 1
ATOM 2326 C C . SER A 1 294 ? -40.960 16.064 10.743 1.00 41.81 294 SER A C 1
ATOM 2328 O O . SER A 1 294 ? -42.188 16.049 10.719 1.00 41.81 294 SER A O 1
ATOM 2330 N N . GLU A 1 295 ? -40.202 15.416 11.626 1.00 45.06 295 GLU A N 1
ATOM 2331 C CA . GLU A 1 295 ? -40.379 15.275 13.086 1.00 45.06 295 GLU A CA 1
ATOM 2332 C C . GLU A 1 295 ? -39.336 14.291 13.633 1.00 45.06 295 GLU A C 1
ATOM 2334 O O . GLU A 1 295 ? -39.142 13.217 13.017 1.00 45.06 295 GLU A O 1
#

Foldseek 3Di:
DPDPCPDPVNVVLVVVVVVVVVPDDDVVLVQVLQCPQPQRQHDDSVQPDPVSVVVSVVSVVVSVVVVVVPPDCPPPPPQLLCVQPDPLLSVLLVCLVVVVDLQLQSLLQDDDPPRHRDPQACSAGLQQRPGHRRLLCLQPNPPRPVSVVLNVVLVVVVCVVCVVDDPDDPTSVVVVVVQSRDPDSVSSSSSSVSSVVSVVPDPLVRVSCVVVNPDDPDDDDDDDDDDDDDDDDDDDDSPVVSVVVVVVVQVVDDPVSVVVVVVVVVVVVPDDDDDDDDDDDDDDDDDDDDDDDDD

Organism: NCBI:txid1033008

Secondary structure (DSSP, 8-state):
----TT-HHHHHHHHHHHHHHTT-SHHHHHHHHHHTSSS-----GGG-SHHHHHHHHHHHHHHHHHHHHHS--------GGGG-S-HHHHHHHHHHHTT-S-SHHHHT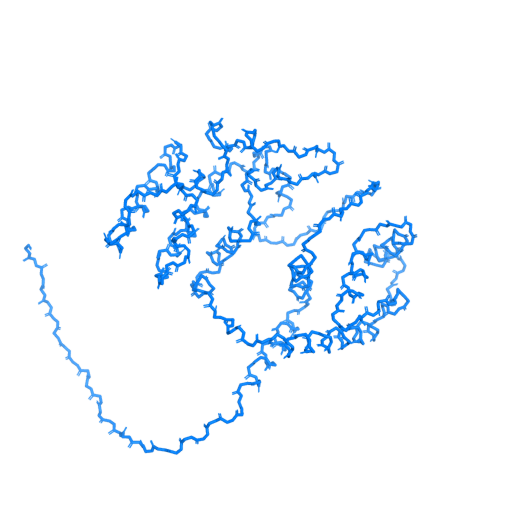TSPBTTBPPPPGGG-B-TTTSSSB--HHIIIII---HHHHHHHHHHHHHHHHH-TTS-S--S-HHHHHHHHHHSS-HHHHHHHHHHHHHHHTTS-TT-TTTTTS-SS-SS-----------------S-HHHHHHHHHHHHHHTS-HHHHHHHHHHHHHTT-SS-----------------------